Protein AF-A0A3A1XDQ1-F1 (afdb_monomer)

Solvent-accessible surface area (backbone atoms only — not comparable to full-atom values): 12421 Å² total; per-residue (Å²): 140,88,86,87,86,83,89,85,88,82,81,88,83,88,85,84,88,78,93,75,90,74,87,74,85,76,75,82,79,86,72,85,72,76,74,75,76,82,70,74,62,67,76,39,63,40,39,62,69,54,25,45,31,32,14,73,55,77,31,28,36,74,94,77,40,77,58,78,87,40,42,82,39,80,57,57,55,33,83,42,49,72,48,71,54,81,50,32,28,23,73,19,30,30,31,33,59,58,96,93,40,62,28,46,51,68,62,30,48,58,71,38,39,38,52,50,47,69,79,49,43,37,74,79,38,95,49,29,73,49,64,67,90,43,76,66,53,54,52,52,54,52,58,43,64,77,46,59,69,72,54,41,50,49,39,30,33,59,94,48,84,80,80,83,53,73,90,73,42,64,64,55,58,48,43,25,71,50,40,14,80,72,35,36,81,72,47,77,46,81,41,99,87,77,54,70,51,70,44,73,78

Mean predicted aligned error: 11.57 Å

pLDDT: mean 84.21, std 23.42, range [24.81, 98.75]

Structure (mmCIF, N/CA/C/O backbone):
data_AF-A0A3A1XDQ1-F1
#
_entry.id   AF-A0A3A1XDQ1-F1
#
loop_
_atom_site.group_PDB
_atom_site.id
_atom_site.type_symbol
_atom_site.label_atom_id
_atom_site.label_alt_id
_atom_site.label_comp_id
_atom_site.label_asym_id
_atom_site.label_entity_id
_atom_site.label_seq_id
_atom_site.pdbx_PDB_ins_code
_atom_site.Cartn_x
_atom_site.Cartn_y
_atom_site.Cartn_z
_atom_site.occupancy
_atom_site.B_iso_or_equiv
_atom_site.auth_seq_id
_atom_site.auth_comp_id
_atom_site.auth_asym_id
_atom_site.auth_atom_id
_atom_site.pdbx_PDB_model_num
ATOM 1 N N . MET A 1 1 ? -7.421 -16.437 -74.630 1.00 39.97 1 MET A N 1
ATOM 2 C CA . MET A 1 1 ? -8.164 -17.704 -74.817 1.00 39.97 1 MET A CA 1
ATOM 3 C C . MET A 1 1 ? -9.202 -17.820 -73.716 1.00 39.97 1 MET A C 1
ATOM 5 O O . MET A 1 1 ? -8.894 -17.548 -72.567 1.00 39.97 1 MET A O 1
ATOM 9 N N . ARG A 1 2 ? -10.437 -18.129 -74.107 1.00 37.16 2 ARG A N 1
ATOM 10 C CA . ARG A 1 2 ? -11.651 -18.195 -73.287 1.00 37.16 2 ARG A CA 1
ATOM 11 C C . ARG A 1 2 ? -11.979 -19.675 -73.075 1.00 37.16 2 ARG A C 1
ATOM 13 O O . ARG A 1 2 ? -11.939 -20.411 -74.057 1.00 37.16 2 ARG A O 1
ATOM 20 N N . LYS A 1 3 ? -12.389 -20.081 -71.873 1.00 32.12 3 LYS A N 1
ATOM 21 C CA . LYS A 1 3 ? -13.470 -21.064 -71.703 1.00 32.12 3 LYS A CA 1
ATOM 22 C C . LYS A 1 3 ? -14.152 -20.887 -70.344 1.00 32.12 3 LYS A C 1
ATOM 24 O O . LYS A 1 3 ? -13.506 -20.825 -69.308 1.00 32.12 3 LYS A O 1
ATOM 29 N N . VAL A 1 4 ? -15.466 -20.737 -70.456 1.00 37.19 4 VAL A N 1
ATOM 30 C CA . VAL A 1 4 ? -16.521 -20.589 -69.445 1.00 37.19 4 VAL A CA 1
ATOM 31 C C . VAL A 1 4 ? -17.025 -21.999 -69.105 1.00 37.19 4 VAL A C 1
ATOM 33 O O . VAL A 1 4 ? -16.986 -22.863 -69.980 1.00 37.19 4 VAL A O 1
ATOM 36 N N . SER A 1 5 ? -17.421 -22.298 -67.865 1.00 36.34 5 SER A N 1
ATOM 37 C CA . SER A 1 5 ? -18.819 -22.507 -67.404 1.00 36.34 5 SER A CA 1
ATOM 38 C C . SER A 1 5 ? -18.736 -23.512 -66.227 1.00 36.34 5 SER A C 1
ATOM 40 O O . SER A 1 5 ? -17.833 -24.340 -66.247 1.00 36.34 5 SER A O 1
ATOM 42 N N . THR A 1 6 ? -19.560 -23.564 -65.174 1.00 35.53 6 THR A N 1
ATOM 43 C CA . THR A 1 6 ? -20.995 -23.268 -65.046 1.00 35.53 6 THR A CA 1
ATOM 44 C C . THR A 1 6 ? -21.363 -23.147 -63.557 1.00 35.53 6 THR A C 1
ATOM 46 O O . THR A 1 6 ? -20.808 -23.858 -62.724 1.00 35.53 6 THR A O 1
ATOM 49 N N . ILE A 1 7 ? -22.333 -22.285 -63.255 1.00 42.06 7 ILE A N 1
ATOM 50 C CA . ILE A 1 7 ? -23.015 -22.108 -61.962 1.00 42.06 7 ILE A CA 1
ATOM 51 C C . ILE A 1 7 ? -24.124 -23.165 -61.820 1.00 42.06 7 ILE A C 1
ATOM 53 O O . ILE A 1 7 ? -24.751 -23.503 -62.821 1.00 42.06 7 ILE A O 1
ATOM 57 N N . HIS A 1 8 ? -24.419 -23.624 -60.598 1.00 30.50 8 HIS A N 1
ATOM 58 C CA . HIS A 1 8 ? -25.759 -24.088 -60.214 1.00 30.50 8 HIS A CA 1
ATOM 59 C C . HIS A 1 8 ? -26.202 -23.390 -58.920 1.00 30.50 8 HIS A C 1
ATOM 61 O O . HIS A 1 8 ? -25.584 -23.512 -57.867 1.00 30.50 8 HIS A O 1
ATOM 67 N N . THR A 1 9 ? -27.273 -22.621 -59.075 1.00 36.38 9 THR A N 1
ATOM 68 C CA . THR A 1 9 ? -28.115 -21.933 -58.093 1.00 36.38 9 THR A CA 1
ATOM 69 C C . THR A 1 9 ? -29.034 -22.893 -57.343 1.00 36.38 9 THR A C 1
ATOM 71 O O . THR A 1 9 ? -29.572 -23.797 -57.977 1.00 36.38 9 THR A O 1
ATOM 74 N N . ILE A 1 10 ? -29.372 -22.578 -56.086 1.00 35.28 10 ILE A N 1
ATOM 75 C CA . ILE A 1 10 ? -30.724 -22.802 -55.543 1.00 35.28 10 ILE A CA 1
ATOM 76 C C . ILE A 1 10 ? -31.167 -21.556 -54.751 1.00 35.28 10 ILE A C 1
ATOM 78 O O . ILE A 1 10 ? -30.482 -21.129 -53.827 1.00 35.28 10 ILE A O 1
ATOM 82 N N . SER A 1 11 ? -32.287 -20.994 -55.230 1.00 28.78 11 SER A N 1
ATOM 83 C CA . SER A 1 11 ? -33.383 -20.202 -54.626 1.00 28.78 11 SER A CA 1
ATOM 84 C C . SER A 1 11 ? -33.163 -19.538 -53.258 1.00 28.78 11 SER A C 1
ATOM 86 O O . SER A 1 11 ? -32.785 -20.207 -52.310 1.00 28.78 11 SER A O 1
ATOM 88 N N . GLY A 1 12 ? -33.412 -18.234 -53.059 1.00 28.45 12 GLY A N 1
ATOM 89 C CA . GLY A 1 12 ? -34.656 -17.480 -53.341 1.00 28.45 12 GLY A CA 1
ATOM 90 C C . GLY A 1 12 ? -35.509 -17.447 -52.051 1.00 28.45 12 GLY A C 1
ATOM 91 O O . GLY A 1 12 ? -35.623 -18.481 -51.415 1.00 28.45 12 GLY A O 1
ATOM 92 N N . ILE A 1 13 ? -36.118 -16.375 -51.534 1.00 31.22 13 ILE A N 1
ATOM 93 C CA . ILE A 1 13 ? -36.669 -15.122 -52.068 1.00 31.22 13 ILE A CA 1
ATOM 94 C C . ILE A 1 13 ? -36.887 -14.155 -50.873 1.00 31.22 13 ILE A C 1
ATOM 96 O O . ILE A 1 13 ? -37.153 -14.584 -49.753 1.00 31.22 13 ILE A O 1
ATOM 100 N N . VAL A 1 14 ? -36.792 -12.852 -51.148 1.00 39.16 14 VAL A N 1
ATOM 101 C CA . VAL A 1 14 ? -37.156 -11.693 -50.308 1.00 39.16 14 VAL A CA 1
ATOM 102 C C . VAL A 1 14 ? -38.674 -11.592 -50.125 1.00 39.16 14 VAL A C 1
ATOM 104 O O . VAL A 1 14 ? -39.386 -11.787 -51.103 1.00 39.16 14 VAL A O 1
ATOM 107 N N . LEU A 1 15 ? -39.175 -11.143 -48.965 1.00 24.81 15 LEU A N 1
ATOM 108 C CA . LEU A 1 15 ? -40.438 -10.387 -48.916 1.00 24.81 15 LEU A CA 1
ATOM 109 C C . LEU A 1 15 ? -40.514 -9.457 -47.697 1.00 24.81 15 LEU A C 1
ATOM 111 O O . LEU A 1 15 ? -40.244 -9.834 -46.561 1.00 24.81 15 LEU A O 1
ATOM 115 N N . THR A 1 16 ? -40.843 -8.209 -48.001 1.00 35.53 16 THR A N 1
ATOM 116 C CA . THR A 1 16 ? -41.026 -7.054 -47.126 1.00 35.53 16 THR A CA 1
ATOM 117 C C . THR A 1 16 ? -42.454 -6.969 -46.563 1.00 35.53 16 THR A C 1
ATOM 119 O O . THR A 1 16 ? -43.361 -7.636 -47.051 1.00 35.53 16 THR A O 1
ATOM 122 N N . PHE A 1 17 ? -42.620 -6.026 -45.623 1.00 27.62 17 PHE A N 1
ATOM 123 C CA . PHE A 1 17 ? -43.848 -5.404 -45.093 1.00 27.62 17 PHE A CA 1
ATOM 124 C C . PHE A 1 17 ? -44.579 -6.066 -43.919 1.00 27.62 17 PHE A C 1
ATOM 126 O O . PHE A 1 17 ? -44.991 -7.217 -43.974 1.00 27.62 17 PHE A O 1
ATOM 133 N N . GLY A 1 18 ? -44.885 -5.230 -42.916 1.00 25.08 18 GLY A N 1
ATOM 134 C CA . GLY A 1 18 ? -46.096 -5.390 -42.110 1.00 25.08 18 GLY A CA 1
ATOM 135 C C . GLY A 1 18 ? -45.951 -5.024 -40.638 1.00 25.08 18 GLY A C 1
ATOM 136 O O . GLY A 1 18 ? -45.793 -5.899 -39.798 1.00 25.08 18 GLY A O 1
ATOM 137 N N . LEU A 1 19 ? -46.086 -3.735 -40.319 1.00 37.75 19 LEU A N 1
ATOM 138 C CA . LEU A 1 19 ? -46.510 -3.269 -38.996 1.00 37.75 19 LEU A CA 1
ATOM 139 C C . LEU A 1 19 ? -47.865 -3.920 -38.666 1.00 37.75 19 LEU A C 1
ATOM 141 O O . LEU A 1 19 ? -48.862 -3.604 -39.312 1.00 37.75 19 LEU A O 1
ATOM 145 N N . ILE A 1 20 ? -47.913 -4.803 -37.666 1.00 31.06 20 ILE A N 1
ATOM 146 C CA . ILE A 1 20 ? -49.169 -5.218 -37.032 1.00 31.06 20 ILE A CA 1
ATOM 147 C C . ILE A 1 20 ? -49.114 -4.789 -35.571 1.00 31.06 20 ILE A C 1
ATOM 149 O O . ILE A 1 20 ? -48.452 -5.395 -34.732 1.00 31.06 20 ILE A O 1
ATOM 153 N N . ILE A 1 21 ? -49.837 -3.707 -35.295 1.00 38.28 21 ILE A N 1
ATOM 154 C CA . ILE A 1 21 ? -50.243 -3.304 -33.956 1.00 38.28 21 ILE A CA 1
ATOM 155 C C . ILE A 1 21 ? -51.260 -4.352 -33.499 1.00 38.28 21 ILE A C 1
ATOM 157 O O . ILE A 1 21 ? -52.376 -4.396 -34.011 1.00 38.28 21 ILE A O 1
ATOM 161 N N . SER A 1 22 ? -50.878 -5.205 -32.553 1.00 34.97 22 SER A N 1
ATOM 162 C CA . SER A 1 22 ? -51.848 -5.951 -31.754 1.00 34.97 22 SER A CA 1
ATOM 163 C C . SER A 1 22 ? -51.823 -5.371 -30.347 1.00 34.97 22 SER A C 1
ATOM 165 O O . SER A 1 22 ? -50.855 -5.488 -29.599 1.00 34.97 22 SER A O 1
ATOM 167 N N . SER A 1 23 ? -52.885 -4.643 -30.026 1.00 36.66 23 SER A N 1
ATOM 168 C CA . SER A 1 23 ? -53.178 -4.140 -28.694 1.00 36.66 23 SER A CA 1
ATOM 169 C C . SER A 1 23 ? -53.463 -5.323 -27.769 1.00 36.66 23 SER A C 1
ATOM 171 O O . SER A 1 23 ? -54.589 -5.819 -27.709 1.00 36.66 23 SER A O 1
ATOM 173 N N . LEU A 1 24 ? -52.441 -5.787 -27.057 1.00 36.44 24 LEU A N 1
ATOM 174 C CA . LEU A 1 24 ? -52.615 -6.633 -25.884 1.00 36.44 24 LEU A CA 1
ATOM 175 C C . LEU A 1 24 ? -53.026 -5.741 -24.713 1.00 36.44 24 LEU A C 1
ATOM 177 O O . LEU A 1 24 ? -52.245 -4.944 -24.198 1.00 36.44 24 LEU A O 1
ATOM 181 N N . VAL A 1 25 ? -54.292 -5.874 -24.327 1.00 40.25 25 VAL A N 1
ATOM 182 C CA . VAL A 1 25 ? -54.841 -5.351 -23.078 1.00 40.25 25 VAL A CA 1
ATOM 183 C C . VAL A 1 25 ? -54.096 -6.036 -21.934 1.00 40.25 25 VAL A C 1
ATOM 185 O O . VAL A 1 25 ? -54.360 -7.193 -21.612 1.00 40.25 25 VAL A O 1
ATOM 188 N N . TYR A 1 26 ? -53.128 -5.335 -21.351 1.00 33.78 26 TYR A N 1
ATOM 189 C CA . TYR A 1 26 ? -52.456 -5.775 -20.137 1.00 33.78 26 TYR A CA 1
ATOM 190 C C . TYR A 1 26 ? -53.361 -5.434 -18.952 1.00 33.78 26 TYR A C 1
ATOM 192 O O . TYR A 1 26 ? -53.525 -4.269 -18.593 1.00 33.78 26 TYR A O 1
ATOM 200 N N . ILE A 1 27 ? -53.994 -6.450 -18.371 1.00 46.59 27 ILE A N 1
ATOM 201 C CA . ILE A 1 27 ? -54.630 -6.331 -17.059 1.00 46.59 27 ILE A CA 1
ATOM 202 C C . ILE A 1 27 ? -53.483 -6.302 -16.040 1.00 46.59 27 ILE A C 1
ATOM 204 O O . ILE A 1 27 ? -52.725 -7.272 -15.986 1.00 46.59 27 ILE A O 1
ATOM 208 N N . PRO A 1 28 ? -53.308 -5.240 -15.235 1.00 38.22 28 PRO A N 1
ATOM 209 C CA . PRO A 1 28 ? -52.279 -5.245 -14.213 1.00 38.22 28 PRO A CA 1
ATOM 210 C C . PRO A 1 28 ? -52.723 -6.177 -13.083 1.00 38.22 28 PRO A C 1
ATOM 212 O O . PRO A 1 28 ? -53.553 -5.825 -12.247 1.00 38.22 28 PRO A O 1
ATOM 215 N N . SER A 1 29 ? -52.160 -7.381 -13.039 1.00 40.56 29 SER A N 1
ATOM 216 C CA . SER A 1 29 ? -52.070 -8.130 -11.792 1.00 40.56 29 SER A CA 1
ATOM 217 C C . SER A 1 29 ? -51.077 -7.395 -10.892 1.00 40.56 29 SER A C 1
ATOM 219 O O . SER A 1 29 ? -49.870 -7.427 -11.134 1.00 40.56 29 SER A O 1
ATOM 221 N N . LEU A 1 30 ? -51.605 -6.701 -9.882 1.00 43.88 30 LEU A N 1
ATOM 222 C CA . LEU A 1 30 ? -50.853 -6.163 -8.751 1.00 43.88 30 LEU A CA 1
ATOM 223 C C . LEU A 1 30 ? -50.189 -7.325 -8.005 1.00 43.88 30 LEU A C 1
ATOM 225 O O . LEU A 1 30 ? -50.755 -7.897 -7.078 1.00 43.88 30 LEU A O 1
ATOM 229 N N . VAL A 1 31 ? -48.984 -7.683 -8.430 1.00 41.47 31 VAL A N 1
ATOM 230 C CA . VAL A 1 31 ? -48.032 -8.385 -7.580 1.00 41.47 31 VAL A CA 1
ATOM 231 C C . VAL A 1 31 ? -47.106 -7.305 -7.049 1.00 41.47 31 VAL A C 1
ATOM 233 O O . VAL A 1 31 ? -46.217 -6.827 -7.750 1.00 41.47 31 VAL A O 1
ATOM 236 N N . THR A 1 32 ? -47.359 -6.871 -5.816 1.00 40.06 32 THR A N 1
ATOM 237 C CA . THR A 1 32 ? -46.373 -6.137 -5.023 1.00 40.06 32 THR A CA 1
ATOM 238 C C . THR A 1 32 ? -45.233 -7.103 -4.733 1.00 40.06 32 THR A C 1
ATOM 240 O O . THR A 1 32 ? -45.208 -7.774 -3.705 1.00 40.06 32 THR A O 1
ATOM 243 N N . THR A 1 33 ? -44.287 -7.208 -5.659 1.00 42.91 33 THR A N 1
ATOM 244 C CA . THR A 1 33 ? -42.947 -7.659 -5.310 1.00 42.91 33 THR A CA 1
ATOM 245 C C . THR A 1 33 ? -42.309 -6.469 -4.617 1.00 42.91 33 THR A C 1
ATOM 247 O O . THR A 1 33 ? -41.906 -5.508 -5.270 1.00 42.91 33 THR A O 1
ATOM 250 N N . ALA A 1 34 ? -42.298 -6.484 -3.285 1.00 40.72 34 ALA A N 1
ATOM 251 C CA . ALA A 1 34 ? -41.391 -5.633 -2.540 1.00 40.72 34 ALA A CA 1
ATOM 252 C C . ALA A 1 34 ? -39.981 -6.003 -3.013 1.00 40.72 34 ALA A C 1
ATOM 254 O O . ALA A 1 34 ? -39.473 -7.075 -2.686 1.00 40.72 34 ALA A O 1
ATOM 255 N N . ALA A 1 35 ? -39.387 -5.159 -3.857 1.00 38.81 35 ALA A N 1
ATOM 256 C CA . ALA A 1 35 ? -37.949 -5.150 -4.009 1.00 38.81 35 ALA A CA 1
ATOM 257 C C . ALA A 1 35 ? -37.418 -4.844 -2.609 1.00 38.81 35 ALA A C 1
ATOM 259 O O . ALA A 1 35 ? -37.648 -3.753 -2.090 1.00 38.81 35 ALA A O 1
ATOM 260 N N . ALA A 1 36 ? -36.830 -5.842 -1.953 1.00 42.47 36 ALA A N 1
ATOM 261 C CA . ALA A 1 36 ? -36.029 -5.581 -0.776 1.00 42.47 36 ALA A CA 1
ATOM 262 C C . ALA A 1 36 ? -34.934 -4.620 -1.241 1.00 42.47 36 ALA A C 1
ATOM 264 O O . ALA A 1 36 ? -34.093 -4.994 -2.057 1.00 42.47 36 ALA A O 1
ATOM 265 N N . GLU A 1 37 ? -35.011 -3.363 -0.807 1.00 45.66 37 GLU A N 1
ATOM 266 C CA . GLU A 1 37 ? -33.865 -2.471 -0.859 1.00 45.66 37 GLU A CA 1
ATOM 267 C C . GLU A 1 37 ? -32.738 -3.214 -0.144 1.00 45.66 37 GLU A C 1
ATOM 269 O O . GLU A 1 37 ? -32.839 -3.494 1.053 1.00 45.66 37 GLU A O 1
ATOM 274 N N . GLU A 1 38 ? -31.694 -3.610 -0.873 1.00 45.47 38 GLU A N 1
ATOM 275 C CA . GLU A 1 38 ? -30.447 -3.991 -0.226 1.00 45.47 38 GLU A CA 1
ATOM 276 C C . GLU A 1 38 ? -29.918 -2.726 0.445 1.00 45.47 38 GLU A C 1
ATOM 278 O O . GLU A 1 38 ? -29.252 -1.893 -0.165 1.00 45.47 38 GLU A O 1
ATOM 283 N N . THR A 1 39 ? -30.298 -2.526 1.705 1.00 55.41 39 THR A N 1
ATOM 284 C CA . THR A 1 39 ? -29.729 -1.476 2.533 1.00 55.41 39 THR A CA 1
ATOM 285 C C . THR A 1 39 ? -28.254 -1.809 2.692 1.00 55.41 39 THR A C 1
ATOM 287 O O . THR A 1 39 ? -27.926 -2.810 3.339 1.00 55.41 39 THR A O 1
ATOM 290 N N . SER A 1 40 ? -27.372 -1.004 2.092 1.00 67.00 40 SER A N 1
ATOM 291 C CA . SER A 1 40 ? -25.933 -1.106 2.331 1.00 67.00 40 SER A CA 1
ATOM 292 C C . SER A 1 40 ? -25.689 -1.194 3.838 1.00 67.00 40 SER A C 1
ATOM 294 O O . SER A 1 40 ? -26.292 -0.421 4.596 1.00 67.00 40 SER A O 1
ATOM 296 N N . PRO A 1 41 ? -24.871 -2.153 4.299 1.00 76.94 41 PRO A N 1
ATOM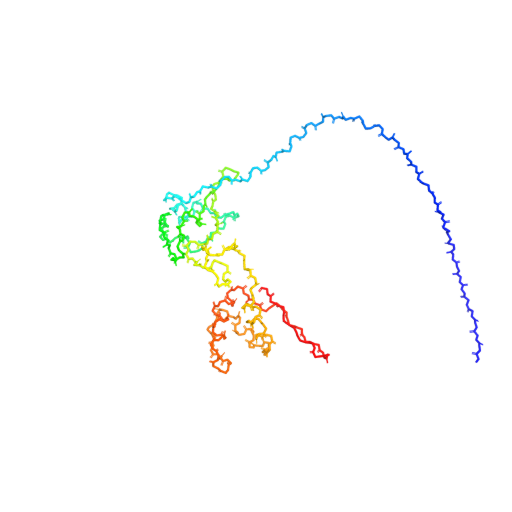 297 C CA . PRO A 1 41 ? -24.693 -2.373 5.721 1.00 76.94 41 PRO A CA 1
ATOM 298 C C . PRO A 1 41 ? -24.168 -1.091 6.368 1.00 76.94 41 PRO A C 1
ATOM 300 O O . PRO A 1 41 ? -23.263 -0.442 5.851 1.00 76.94 41 PRO A O 1
ATOM 303 N N . THR A 1 42 ? -24.760 -0.694 7.492 1.00 89.12 42 THR A N 1
ATOM 304 C CA . THR A 1 42 ? -24.332 0.510 8.207 1.00 89.12 42 THR A CA 1
ATOM 305 C C . THR A 1 42 ? -22.905 0.328 8.714 1.00 89.12 42 THR A C 1
ATOM 307 O O . THR A 1 42 ? -22.626 -0.590 9.489 1.00 89.12 42 THR A O 1
ATOM 310 N N . HIS A 1 43 ? -22.004 1.209 8.281 1.00 95.31 43 HIS A N 1
ATOM 311 C CA . HIS A 1 43 ? -20.625 1.228 8.751 1.00 95.31 43 HIS A CA 1
ATOM 312 C C . HIS A 1 43 ? -20.553 1.869 10.139 1.00 95.31 43 HIS A C 1
ATOM 314 O O . HIS A 1 43 ? -21.149 2.914 10.396 1.00 95.31 43 HIS A O 1
ATOM 320 N N . THR A 1 44 ? -19.817 1.226 11.038 1.00 96.94 44 THR A N 1
ATOM 321 C CA . THR A 1 44 ? -19.520 1.702 12.389 1.00 96.94 44 THR A CA 1
ATOM 322 C C . THR A 1 44 ? -18.021 1.981 12.479 1.00 96.94 44 THR A C 1
ATOM 324 O O . THR A 1 44 ? -17.246 1.056 12.226 1.00 96.94 44 THR A O 1
ATOM 327 N N . PRO A 1 45 ? -17.597 3.205 12.840 1.00 97.56 45 PRO A N 1
ATOM 328 C CA . PRO A 1 45 ? -16.183 3.531 13.025 1.00 97.56 45 PRO A CA 1
ATOM 329 C C . PRO A 1 45 ? -15.463 2.565 13.973 1.00 97.56 45 PRO A C 1
ATOM 331 O O . PRO A 1 45 ? -16.094 1.962 14.851 1.00 97.56 45 PRO A O 1
ATOM 334 N N . LEU A 1 46 ? -14.142 2.436 13.820 1.00 98.25 46 LEU A N 1
ATOM 335 C CA . LEU A 1 46 ? -13.322 1.627 14.722 1.00 98.25 46 LEU A CA 1
ATOM 336 C C . LEU A 1 46 ? -13.514 2.057 16.185 1.00 98.25 46 LEU A C 1
ATOM 338 O O . LEU A 1 46 ? -13.547 3.236 16.528 1.00 98.25 46 LEU A O 1
ATOM 342 N N . THR A 1 47 ? -13.592 1.073 17.070 1.00 98.25 47 THR A N 1
ATOM 343 C CA . THR A 1 47 ? -13.623 1.241 18.529 1.00 98.25 47 THR A CA 1
ATOM 344 C C . THR A 1 47 ? -12.520 0.402 19.160 1.00 98.25 47 THR A C 1
ATOM 346 O O . THR A 1 47 ? -12.076 -0.565 18.550 1.00 98.25 47 THR A O 1
ATOM 349 N N . ALA A 1 48 ? -12.117 0.692 20.401 1.00 98.38 48 ALA A N 1
ATOM 350 C CA . ALA A 1 48 ? -11.057 -0.072 21.070 1.00 98.38 48 ALA A CA 1
ATOM 351 C C . ALA A 1 48 ? -11.376 -1.580 21.142 1.00 98.38 48 ALA A C 1
ATOM 353 O O . ALA A 1 48 ? -10.527 -2.418 20.855 1.00 98.38 48 ALA A O 1
ATOM 354 N N . GLN A 1 49 ? -12.637 -1.934 21.425 1.00 98.31 49 GLN A N 1
ATOM 355 C CA . GLN A 1 49 ? -13.072 -3.333 21.448 1.00 98.31 49 GLN A CA 1
ATOM 356 C C . GLN A 1 49 ? -12.970 -3.991 20.066 1.00 98.31 49 GLN A C 1
ATOM 358 O O . GLN A 1 49 ? -12.498 -5.119 19.949 1.00 98.31 49 GLN A O 1
ATOM 363 N N . THR A 1 50 ? -13.405 -3.294 19.013 1.00 98.19 50 THR A N 1
ATOM 364 C CA . THR A 1 50 ? -13.313 -3.843 17.651 1.00 98.19 50 THR A CA 1
ATOM 365 C C . THR A 1 50 ? -11.869 -3.908 17.160 1.00 98.19 50 THR A C 1
ATOM 367 O O . THR A 1 50 ? -11.518 -4.890 16.521 1.00 98.19 50 THR A O 1
ATOM 370 N N . ALA A 1 51 ? -11.002 -2.962 17.532 1.00 98.50 51 ALA A N 1
ATOM 371 C CA . ALA A 1 51 ? -9.568 -3.019 17.253 1.00 98.50 51 ALA A CA 1
ATOM 372 C C . ALA A 1 51 ? -8.903 -4.249 17.899 1.00 98.50 51 ALA A C 1
ATOM 374 O O . ALA A 1 51 ? -8.185 -4.985 17.220 1.00 98.50 51 ALA A O 1
ATOM 375 N N . HIS A 1 52 ? -9.215 -4.536 19.167 1.00 98.44 52 HIS A N 1
ATOM 376 C CA . HIS A 1 52 ? -8.789 -5.766 19.844 1.00 98.44 52 HIS A CA 1
ATOM 377 C C . HIS A 1 52 ? -9.321 -7.031 19.140 1.00 98.44 52 HIS A C 1
ATOM 379 O O . HIS A 1 52 ? -8.617 -8.025 18.935 1.00 98.44 52 HIS A O 1
ATOM 385 N N . ASP A 1 53 ? -10.595 -7.031 18.748 1.00 98.25 53 ASP A N 1
ATOM 386 C CA . ASP A 1 53 ? -11.198 -8.182 18.074 1.00 98.25 53 ASP A CA 1
ATOM 387 C C . ASP A 1 53 ? -10.625 -8.404 16.660 1.00 98.25 53 ASP A C 1
ATOM 389 O O . ASP A 1 53 ? -10.561 -9.546 16.200 1.00 98.25 53 ASP A O 1
ATOM 393 N N . ILE A 1 54 ? -10.164 -7.352 15.982 1.00 98.06 54 ILE A N 1
ATOM 394 C CA . ILE A 1 54 ? -9.441 -7.439 14.706 1.00 98.06 54 ILE A CA 1
ATOM 395 C C . ILE A 1 54 ? -8.031 -7.997 14.924 1.00 98.06 54 ILE A C 1
ATOM 397 O O . ILE A 1 54 ? -7.651 -8.957 14.249 1.00 98.06 54 ILE A O 1
ATOM 401 N N . SER A 1 55 ? -7.280 -7.474 15.900 1.00 97.94 55 SER A N 1
ATOM 402 C CA . SER A 1 55 ? -5.902 -7.916 16.168 1.00 97.94 55 SER A CA 1
ATOM 403 C C . SER A 1 55 ? -5.827 -9.391 16.582 1.00 97.94 55 SER A C 1
ATOM 405 O O . SER A 1 55 ? -4.918 -10.122 16.181 1.00 97.94 55 SER A O 1
ATOM 407 N N . THR A 1 56 ? -6.843 -9.875 17.301 1.00 97.81 56 THR A N 1
ATOM 408 C CA . THR A 1 56 ? -7.003 -11.291 17.678 1.00 97.81 56 THR A CA 1
ATOM 409 C C . THR A 1 56 ? -7.633 -12.159 16.579 1.00 97.81 56 THR A C 1
ATOM 411 O O . THR A 1 56 ? -7.678 -13.387 16.698 1.00 97.81 56 THR A O 1
ATOM 414 N N . GLY A 1 57 ? -8.119 -11.556 15.489 1.00 96.69 57 GLY A N 1
ATOM 415 C CA . GLY A 1 57 ? -8.761 -12.241 14.365 1.00 96.69 57 GLY A CA 1
ATOM 416 C C . GLY A 1 57 ? -10.154 -12.803 14.669 1.00 96.69 57 GLY A C 1
ATOM 417 O O . GLY A 1 57 ? -10.586 -13.752 14.002 1.00 96.69 57 GLY A O 1
ATOM 418 N N . ARG A 1 58 ? -10.848 -12.259 15.678 1.00 97.25 58 ARG A N 1
ATOM 419 C CA . ARG A 1 58 ? -12.269 -12.524 15.972 1.00 97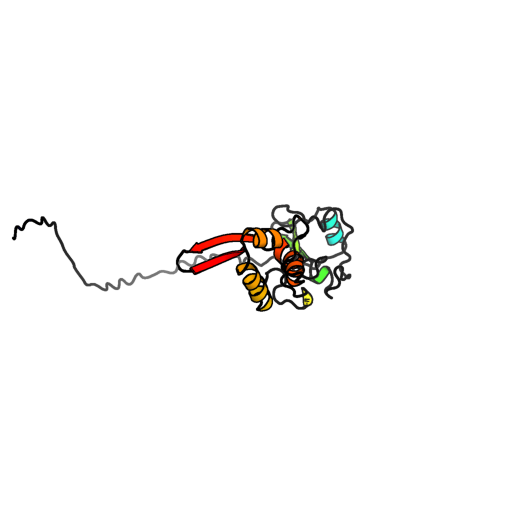.25 58 ARG A CA 1
ATOM 420 C C . ARG A 1 58 ? -13.168 -11.847 14.936 1.00 97.25 58 ARG A C 1
ATOM 422 O O . ARG A 1 58 ? -14.103 -12.479 14.443 1.00 97.25 58 ARG A O 1
ATOM 429 N N . ILE A 1 59 ? -12.840 -10.611 14.558 1.00 97.69 59 ILE A N 1
ATOM 430 C CA . ILE A 1 59 ? -13.394 -9.925 13.384 1.00 97.69 59 ILE A CA 1
ATOM 431 C C . ILE A 1 59 ? -12.392 -10.087 12.237 1.00 97.69 59 ILE A C 1
ATOM 433 O O . ILE A 1 59 ? -11.179 -10.034 12.431 1.00 97.69 59 ILE A O 1
ATOM 437 N N . ARG A 1 60 ? -12.907 -10.364 11.041 1.00 97.69 60 ARG A N 1
ATOM 438 C CA . ARG A 1 60 ? -12.127 -10.647 9.830 1.00 97.69 60 ARG A CA 1
ATOM 439 C C . ARG A 1 60 ? -12.688 -9.847 8.665 1.00 97.69 60 ARG A C 1
ATOM 441 O O . ARG A 1 60 ? -13.800 -9.328 8.762 1.00 97.69 60 ARG A O 1
ATOM 448 N N . LEU A 1 61 ? -11.950 -9.810 7.564 1.00 97.00 61 LEU A N 1
ATOM 449 C CA . LEU A 1 61 ? -12.517 -9.417 6.279 1.00 97.00 61 LEU A CA 1
ATOM 450 C C . LEU A 1 61 ? -13.582 -10.431 5.848 1.00 97.00 61 LEU A C 1
ATOM 452 O O . LEU A 1 61 ? -13.675 -11.551 6.383 1.00 97.00 61 LEU A O 1
ATOM 456 N N . GLU A 1 62 ? -14.381 -10.058 4.848 1.00 94.75 62 GLU A N 1
ATOM 457 C CA . GLU A 1 62 ? -15.217 -11.037 4.155 1.00 94.75 62 GLU A CA 1
ATOM 458 C C . GLU A 1 62 ? -14.358 -12.204 3.633 1.00 94.75 62 GLU A C 1
ATOM 460 O O . GLU A 1 62 ? -13.131 -12.135 3.547 1.00 94.75 62 GLU A O 1
ATOM 465 N N . ASN A 1 63 ? -14.996 -13.342 3.354 1.00 93.88 63 ASN A N 1
ATOM 466 C CA . ASN A 1 63 ? -14.309 -14.573 2.937 1.00 93.88 63 ASN A CA 1
ATOM 467 C C . ASN A 1 63 ? -13.287 -15.115 3.955 1.00 93.88 63 ASN A C 1
ATOM 469 O O . ASN A 1 63 ? -12.459 -15.959 3.619 1.00 93.88 63 ASN A O 1
ATOM 473 N N . ASN A 1 64 ? -13.377 -14.680 5.218 1.00 92.94 64 ASN A N 1
ATOM 474 C CA . ASN A 1 64 ? -12.524 -15.132 6.319 1.00 92.94 64 ASN A CA 1
ATOM 475 C C . ASN A 1 64 ? -11.037 -14.754 6.157 1.00 92.94 64 ASN A C 1
ATOM 477 O O . ASN A 1 64 ? -10.179 -15.344 6.824 1.00 92.94 64 ASN A O 1
ATOM 481 N N . GLN A 1 65 ? -10.746 -13.773 5.297 1.00 96.06 65 GLN A N 1
ATOM 482 C CA . GLN A 1 65 ? -9.404 -13.238 5.091 1.00 96.06 65 GLN A CA 1
ATOM 483 C C . GLN A 1 65 ? -8.941 -12.424 6.306 1.00 96.06 65 GLN A C 1
ATOM 485 O O . GLN A 1 65 ? -9.746 -11.913 7.091 1.00 96.06 65 GLN A O 1
ATOM 490 N N . ILE A 1 66 ? -7.624 -12.337 6.472 1.00 95.31 66 ILE A N 1
ATOM 491 C CA . ILE A 1 66 ? -6.978 -11.535 7.508 1.00 95.31 66 ILE A CA 1
ATOM 492 C C . ILE A 1 66 ? -5.913 -10.661 6.877 1.00 95.31 66 ILE A C 1
ATOM 494 O O . ILE A 1 66 ? -5.171 -11.108 6.006 1.00 95.31 66 ILE A O 1
ATOM 498 N N . ASP A 1 67 ? -5.826 -9.442 7.374 1.00 96.44 67 ASP A N 1
ATOM 499 C CA . ASP A 1 67 ? -4.711 -8.558 7.125 1.00 96.44 67 ASP A CA 1
ATOM 500 C C . ASP A 1 67 ? -3.536 -8.907 8.052 1.00 96.44 67 ASP A C 1
ATOM 502 O O . ASP A 1 67 ? -3.657 -8.905 9.282 1.00 96.44 67 ASP A O 1
ATOM 506 N N . SER A 1 68 ? -2.385 -9.225 7.459 1.00 96.25 68 SER A N 1
ATOM 507 C CA . SER A 1 68 ? -1.156 -9.549 8.187 1.00 96.25 68 SER A CA 1
ATOM 508 C C . SER A 1 68 ? -0.549 -8.369 8.953 1.00 96.25 68 SER A C 1
ATOM 510 O O . SER A 1 68 ? 0.245 -8.595 9.872 1.00 96.25 68 SER A O 1
ATOM 512 N N . LEU A 1 69 ? -0.896 -7.132 8.584 1.00 97.00 69 LEU A N 1
ATOM 513 C CA . LEU A 1 69 ? -0.461 -5.915 9.270 1.00 97.00 69 LEU A CA 1
ATOM 514 C C . LEU A 1 69 ? -1.288 -5.621 10.524 1.00 97.00 69 LEU A C 1
ATOM 516 O O . LEU A 1 69 ? -0.834 -4.861 11.371 1.00 97.00 69 LEU A O 1
ATOM 520 N N . LEU A 1 70 ? -2.446 -6.265 10.691 1.00 97.50 70 LEU A N 1
ATOM 521 C CA . LEU A 1 70 ? -3.303 -6.104 11.871 1.00 97.50 70 LEU A CA 1
ATOM 522 C C . LEU A 1 70 ? -3.323 -7.360 12.751 1.00 97.50 70 LEU A C 1
ATOM 524 O O . LEU A 1 70 ? -3.368 -7.283 13.979 1.00 97.50 70 LEU A O 1
ATOM 528 N N . TYR A 1 71 ? -3.262 -8.545 12.144 1.00 97.31 71 TYR A N 1
ATOM 529 C CA . TYR A 1 71 ? -3.368 -9.812 12.862 1.00 97.31 71 TYR A CA 1
ATOM 530 C C . TYR A 1 71 ? -2.126 -10.113 13.711 1.00 97.31 71 TYR A C 1
ATOM 532 O O . TYR A 1 71 ? -0.999 -10.125 13.215 1.00 97.31 71 TYR A O 1
ATOM 540 N N . HIS A 1 72 ? -2.338 -10.423 14.996 1.00 96.38 72 HIS A N 1
ATOM 541 C CA . HIS A 1 72 ? -1.275 -10.633 15.993 1.00 96.38 72 HIS A CA 1
ATOM 542 C C . HIS A 1 72 ? -0.321 -9.436 16.138 1.00 96.38 72 HIS A C 1
ATOM 544 O O . HIS A 1 72 ? 0.837 -9.593 16.538 1.00 96.38 72 HIS A O 1
ATOM 550 N N . LYS A 1 73 ? -0.800 -8.234 15.812 1.00 97.25 73 LYS A N 1
ATOM 551 C CA . LYS A 1 73 ? -0.107 -6.969 16.055 1.00 97.25 73 LYS A CA 1
ATOM 552 C C . LYS A 1 73 ? -0.730 -6.249 17.254 1.00 97.25 73 LYS A C 1
ATOM 554 O O . LYS A 1 73 ? -1.795 -6.667 17.718 1.00 97.25 73 LYS A O 1
ATOM 559 N N . PRO A 1 74 ? -0.069 -5.214 17.802 1.00 97.12 74 PRO A N 1
ATOM 560 C CA . PRO A 1 74 ? -0.709 -4.323 18.762 1.00 97.12 74 PRO A CA 1
ATOM 561 C C . PRO A 1 74 ? -2.044 -3.812 18.215 1.00 97.12 74 PRO A C 1
ATOM 563 O O . PRO A 1 74 ? -2.160 -3.528 17.024 1.00 97.12 74 PRO A O 1
ATOM 566 N N . GLU A 1 75 ? -3.055 -3.735 19.076 1.00 97.19 75 GLU A N 1
ATOM 567 C CA . GLU A 1 75 ? -4.342 -3.160 18.695 1.00 97.19 75 GLU A CA 1
ATOM 568 C C . GLU A 1 75 ? -4.191 -1.679 18.337 1.00 97.19 75 GLU A C 1
ATOM 570 O O . GLU A 1 75 ? -3.418 -0.949 18.960 1.00 97.19 75 GLU A O 1
ATOM 575 N N . LEU A 1 76 ? -4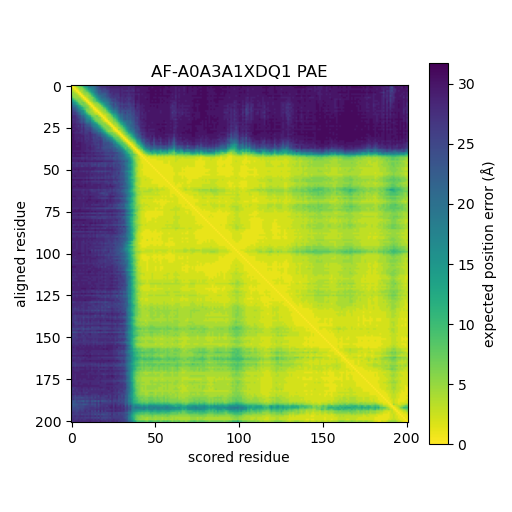.929 -1.249 17.316 1.00 97.88 76 LEU A N 1
ATOM 576 C CA . LEU A 1 76 ? -4.965 0.146 16.898 1.00 97.88 76 LEU A CA 1
ATOM 577 C C . LEU A 1 76 ? -5.723 0.986 17.933 1.00 97.88 76 LEU A C 1
ATOM 579 O O . LEU A 1 76 ? -6.832 0.625 18.332 1.00 97.88 76 LEU A O 1
ATOM 583 N N . ASP A 1 77 ? -5.168 2.135 18.320 1.00 98.50 77 ASP A N 1
ATOM 584 C CA . ASP A 1 77 ? -5.925 3.158 19.047 1.00 98.50 77 ASP A CA 1
ATOM 585 C C . ASP A 1 77 ? -6.846 3.883 18.052 1.00 98.50 77 ASP A C 1
ATOM 587 O O . ASP A 1 77 ? -6.339 4.535 17.141 1.00 98.50 77 ASP A O 1
ATOM 591 N N . PRO A 1 78 ? -8.182 3.830 18.197 1.00 98.50 78 PRO A N 1
ATOM 592 C CA . PRO A 1 78 ? -9.100 4.473 17.256 1.00 98.50 78 PRO A CA 1
ATOM 593 C C . PRO A 1 78 ? -8.894 5.983 17.069 1.00 98.50 78 PRO A C 1
ATOM 595 O O . PRO A 1 78 ? -9.344 6.531 16.063 1.00 98.50 78 PRO A O 1
ATOM 598 N N . ASN A 1 79 ? -8.277 6.668 18.037 1.00 98.50 79 ASN A N 1
ATOM 599 C CA . ASN A 1 79 ? -8.044 8.113 17.987 1.00 98.50 79 ASN A CA 1
ATOM 600 C C . ASN A 1 79 ? -6.632 8.499 17.537 1.00 98.50 79 ASN A C 1
ATOM 602 O O . ASN A 1 79 ? -6.374 9.695 17.386 1.00 98.50 79 ASN A O 1
ATOM 606 N N . ALA A 1 80 ? -5.737 7.524 17.377 1.00 98.56 80 ALA A N 1
ATOM 607 C CA . ALA A 1 80 ? -4.400 7.757 16.860 1.00 98.56 80 ALA A CA 1
ATOM 608 C C . ALA A 1 80 ? -4.412 7.821 15.330 1.00 98.56 80 ALA A C 1
ATOM 610 O O . ALA A 1 80 ? -5.273 7.227 14.685 1.00 98.56 80 ALA A O 1
ATOM 611 N N . ASP A 1 81 ? -3.430 8.537 14.803 1.00 98.50 81 ASP A N 1
ATOM 612 C CA . ASP A 1 81 ? -3.023 8.578 13.401 1.00 98.50 81 ASP A CA 1
ATOM 613 C C . ASP A 1 81 ? -1.718 7.774 13.330 1.00 98.50 81 ASP A C 1
ATOM 615 O O . ASP A 1 81 ? -0.708 8.185 13.919 1.00 98.50 81 ASP A O 1
ATOM 619 N N . SER A 1 82 ? -1.780 6.553 12.794 1.00 98.31 82 SER A N 1
ATOM 620 C CA . SER A 1 82 ? -0.699 5.573 12.988 1.00 98.31 82 SER A CA 1
ATOM 621 C C . SER A 1 82 ? 0.327 5.560 11.860 1.00 98.31 82 SER A C 1
ATOM 623 O O . SER A 1 82 ? 1.454 5.113 12.089 1.00 98.31 82 SER A O 1
ATOM 625 N N . ASP A 1 83 ? -0.018 6.066 10.680 1.00 97.88 83 ASP A N 1
ATOM 626 C CA . ASP A 1 83 ? 0.889 6.255 9.544 1.00 97.88 83 ASP A CA 1
ATOM 627 C C . ASP A 1 83 ? 1.259 7.724 9.288 1.00 97.88 83 ASP A C 1
ATOM 629 O O . ASP A 1 83 ? 2.214 7.993 8.551 1.00 97.88 83 ASP A O 1
ATOM 633 N N . GLY A 1 84 ? 0.620 8.667 9.982 1.00 98.19 84 GLY A N 1
ATOM 634 C CA . GLY A 1 84 ? 0.977 10.080 9.972 1.00 98.19 84 GLY A CA 1
ATOM 635 C C . GLY A 1 84 ? 0.455 10.828 8.749 1.00 98.19 84 GLY A C 1
ATOM 636 O O . GLY A 1 84 ? 1.075 11.821 8.345 1.00 98.19 84 GLY A O 1
ATOM 637 N N . ASP A 1 85 ? -0.626 10.352 8.133 1.00 97.62 85 ASP A N 1
ATOM 638 C CA . ASP A 1 85 ? -1.282 10.985 6.986 1.00 97.62 85 ASP A CA 1
ATOM 639 C C . ASP A 1 85 ? -2.282 12.092 7.417 1.00 97.62 85 ASP A C 1
ATOM 641 O O . ASP A 1 85 ? -2.679 12.966 6.636 1.00 97.62 85 ASP A O 1
ATOM 645 N N . GLY A 1 86 ? -2.616 12.138 8.711 1.00 97.88 86 GLY A N 1
ATOM 646 C CA . GLY A 1 86 ? -3.533 13.095 9.310 1.00 97.88 86 GLY A CA 1
ATOM 647 C C . GLY A 1 86 ? -4.990 12.633 9.394 1.00 97.88 86 GLY A C 1
ATOM 648 O O . GLY A 1 86 ? -5.842 13.503 9.646 1.00 97.88 86 GLY A O 1
ATOM 649 N N . LEU A 1 87 ? -5.277 11.351 9.175 1.00 98.44 87 LEU A N 1
ATOM 650 C CA . LEU A 1 87 ? -6.526 10.658 9.477 1.00 98.44 87 LEU A CA 1
ATOM 651 C C . LEU A 1 87 ? -6.364 9.822 10.749 1.00 98.44 87 LEU A C 1
ATOM 653 O O . LEU A 1 87 ? -5.285 9.366 11.110 1.00 98.44 87 LEU A O 1
ATOM 657 N N . LYS A 1 88 ? -7.452 9.648 11.499 1.00 98.75 88 LYS A N 1
ATOM 658 C CA . LYS A 1 88 ? -7.451 8.704 12.618 1.00 98.75 88 LYS A CA 1
ATOM 659 C C . LYS A 1 88 ? -7.753 7.304 12.113 1.00 98.75 88 LYS A C 1
ATOM 661 O O . LYS A 1 88 ? -8.651 7.134 11.295 1.00 98.75 88 LYS A O 1
ATOM 666 N N . ASN A 1 89 ? -7.232 6.298 12.808 1.00 98.69 89 ASN A N 1
ATOM 667 C CA . ASN A 1 89 ? -7.542 4.889 12.553 1.00 98.69 89 ASN A CA 1
ATOM 668 C C . ASN A 1 89 ? -9.061 4.587 12.480 1.00 98.69 89 ASN A C 1
ATOM 670 O O . ASN A 1 89 ? -9.477 3.642 11.815 1.00 98.69 89 ASN A O 1
ATOM 674 N N . SER A 1 90 ? -9.912 5.347 13.187 1.00 98.38 90 SER A N 1
ATOM 675 C CA . SER A 1 90 ? -11.383 5.207 13.137 1.00 98.38 90 SER A CA 1
ATOM 676 C C . SER A 1 90 ? -12.073 5.846 11.931 1.00 98.38 90 SER A C 1
ATOM 678 O O . SER A 1 90 ? -13.223 5.505 11.650 1.00 98.38 90 SER A O 1
ATOM 680 N N . GLU A 1 91 ? -11.399 6.756 11.235 1.00 98.31 91 GLU A N 1
ATOM 681 C CA . GLU A 1 91 ? -11.836 7.344 9.966 1.00 98.31 91 GLU A CA 1
ATOM 682 C C . GLU A 1 91 ? -11.476 6.419 8.792 1.00 98.31 91 GLU A C 1
ATOM 684 O O . GLU A 1 91 ? -12.206 6.351 7.803 1.00 98.31 91 GLU A O 1
ATOM 689 N N . GLU A 1 92 ? -10.410 5.639 8.950 1.00 98.50 92 GLU A N 1
ATOM 690 C CA . GLU A 1 92 ? -9.847 4.771 7.918 1.00 98.50 92 GLU A CA 1
ATOM 691 C C . GLU A 1 92 ? -10.369 3.335 7.989 1.00 98.50 92 GLU A C 1
ATOM 693 O O . GLU A 1 92 ? -10.702 2.734 6.973 1.00 98.50 92 GLU A O 1
ATOM 698 N N . LEU A 1 93 ? -10.512 2.776 9.191 1.00 98.06 93 LEU A N 1
ATOM 699 C CA . LEU A 1 93 ? -10.986 1.413 9.414 1.00 98.06 93 LEU A CA 1
ATOM 700 C C . LEU A 1 93 ? -12.376 1.438 10.057 1.00 98.06 93 LEU A C 1
ATOM 702 O O . LEU A 1 93 ? -12.626 2.126 11.048 1.00 98.06 93 LEU A O 1
ATOM 706 N N . TYR A 1 94 ? -13.297 0.635 9.532 1.00 98.06 94 TYR A N 1
ATOM 707 C CA . TYR A 1 94 ? -14.645 0.498 10.081 1.00 98.06 94 TYR A CA 1
ATOM 708 C C . TYR A 1 94 ? -15.056 -0.962 10.214 1.00 98.06 94 TYR A C 1
ATOM 710 O O . TYR A 1 94 ? -14.452 -1.879 9.659 1.00 98.06 94 TYR A O 1
ATOM 718 N N . THR A 1 95 ? -16.139 -1.181 10.950 1.00 98.31 95 THR A N 1
ATOM 719 C CA . THR A 1 95 ? -16.815 -2.471 11.055 1.00 98.31 95 THR A CA 1
ATOM 720 C C . THR A 1 95 ? -18.243 -2.384 10.549 1.00 98.31 95 THR A C 1
ATOM 722 O O . THR A 1 95 ? -18.851 -1.318 10.522 1.00 98.31 95 THR A O 1
ATOM 725 N N . TYR A 1 96 ? -18.793 -3.512 10.125 1.00 97.62 96 TYR A N 1
ATOM 726 C CA . TYR A 1 96 ? -20.181 -3.612 9.693 1.00 97.62 96 TYR A CA 1
ATOM 727 C C . TYR A 1 96 ? -20.698 -5.031 9.909 1.00 97.62 96 TYR A C 1
ATOM 729 O O . TYR A 1 96 ? -19.924 -5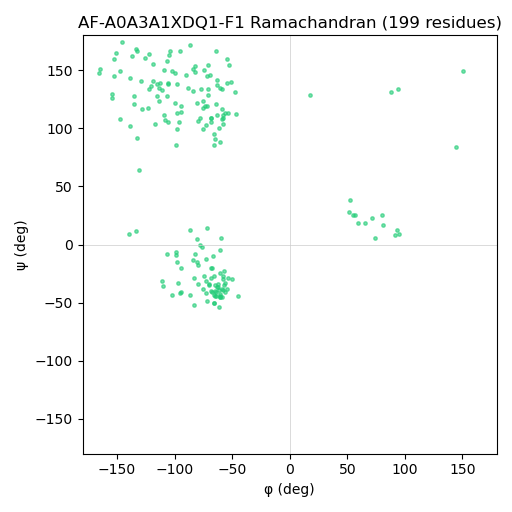.983 10.036 1.00 97.62 96 TYR A O 1
ATOM 737 N N . VAL A 1 97 ? -22.021 -5.180 9.968 1.00 96.50 97 VAL A N 1
ATOM 738 C CA . VAL A 1 97 ? -22.674 -6.477 10.161 1.00 96.50 97 VAL A CA 1
ATOM 739 C C . VAL A 1 97 ? -23.315 -6.924 8.858 1.00 96.50 97 VAL A C 1
ATOM 741 O O . VAL A 1 97 ? -24.115 -6.203 8.268 1.00 96.50 97 VAL A O 1
ATOM 744 N N . LYS A 1 98 ? -23.006 -8.149 8.437 1.00 95.38 98 LYS A N 1
ATOM 745 C CA . LYS A 1 98 ? -23.614 -8.801 7.275 1.00 95.38 98 LYS A CA 1
ATOM 746 C C . LYS A 1 98 ? -23.954 -10.237 7.643 1.00 95.38 98 LYS A C 1
ATOM 748 O O . LYS A 1 98 ? -23.113 -10.971 8.159 1.00 95.38 98 LYS A O 1
ATOM 753 N N . ASN A 1 99 ? -25.205 -10.639 7.417 1.00 93.00 99 ASN A N 1
ATOM 754 C CA . ASN A 1 99 ? -25.710 -11.976 7.762 1.00 93.00 99 ASN A CA 1
ATOM 755 C C . ASN A 1 99 ? -25.452 -12.376 9.233 1.00 93.00 99 ASN A C 1
ATOM 757 O O . ASN A 1 99 ? -25.097 -13.516 9.522 1.00 93.00 99 ASN A O 1
ATOM 761 N N . GLY A 1 100 ? -25.582 -11.424 10.164 1.00 93.56 100 GLY A N 1
ATOM 762 C CA . GLY A 1 100 ? -25.387 -11.658 11.601 1.00 93.56 100 GLY A CA 1
ATOM 763 C C . GLY A 1 100 ? -23.930 -11.820 12.054 1.00 93.56 100 GLY A C 1
ATOM 764 O O . GLY A 1 100 ? -23.695 -12.105 13.226 1.00 93.56 100 GLY A O 1
ATOM 765 N N . ARG A 1 101 ? -22.950 -11.626 11.161 1.00 95.88 101 ARG A N 1
ATOM 766 C CA . ARG A 1 101 ? -21.517 -11.616 11.486 1.00 95.88 101 ARG A CA 1
ATOM 767 C C . ARG A 1 101 ? -20.932 -10.222 11.282 1.00 95.88 101 ARG A C 1
ATOM 769 O O . ARG A 1 101 ? -21.249 -9.557 10.299 1.00 95.88 101 ARG A O 1
ATOM 776 N N . THR A 1 102 ? -20.069 -9.811 12.205 1.00 97.31 102 THR A N 1
ATOM 777 C CA . THR A 1 102 ? -19.298 -8.570 12.097 1.00 97.31 102 THR A CA 1
ATOM 778 C C . THR A 1 102 ? -18.042 -8.803 11.266 1.00 97.31 102 THR A C 1
ATOM 780 O O . THR A 1 102 ? -17.296 -9.757 11.510 1.00 97.31 102 THR A O 1
ATOM 783 N N . TYR A 1 103 ? -17.804 -7.904 10.319 1.00 98.06 103 TYR A N 1
ATOM 784 C CA . TYR A 1 103 ? -16.596 -7.816 9.508 1.00 98.06 103 TYR A CA 1
ATOM 785 C C . TYR A 1 103 ? -15.969 -6.437 9.686 1.00 98.06 103 TYR A C 1
ATOM 787 O O . TYR A 1 103 ? -16.634 -5.516 10.167 1.00 98.06 103 TYR A O 1
ATOM 795 N N . TYR A 1 104 ? -14.706 -6.299 9.295 1.00 98.00 104 TYR A N 1
ATOM 796 C CA . TYR A 1 104 ? -14.097 -4.987 9.099 1.00 98.00 104 TYR A CA 1
ATOM 797 C C . TYR A 1 104 ? -13.925 -4.683 7.613 1.00 98.00 104 TYR A C 1
ATOM 799 O O . TYR A 1 104 ? -13.923 -5.588 6.776 1.00 98.00 104 TYR A O 1
ATOM 807 N N . GLY A 1 105 ? -13.825 -3.400 7.299 1.00 97.44 105 GLY A N 1
ATOM 808 C CA . GLY A 1 105 ? -13.562 -2.872 5.972 1.00 97.44 105 GLY A CA 1
ATOM 809 C C . GLY A 1 105 ? -12.826 -1.543 6.082 1.00 97.44 105 GLY A C 1
ATOM 810 O O . GLY A 1 105 ? -12.780 -0.941 7.151 1.00 97.44 105 GLY A O 1
ATOM 811 N N . TYR A 1 106 ? -12.247 -1.110 4.973 1.00 97.62 106 TYR A N 1
ATOM 812 C CA . TYR A 1 106 ? -11.383 0.066 4.914 1.00 97.62 106 TYR A CA 1
ATOM 813 C C . TYR A 1 106 ? -12.082 1.208 4.177 1.00 97.62 106 TYR A C 1
ATOM 815 O O . TYR A 1 106 ? -12.898 0.954 3.291 1.00 97.62 106 TYR A O 1
ATOM 823 N N . ASN A 1 107 ? -11.764 2.444 4.520 1.00 97.50 107 ASN A N 1
ATOM 824 C CA . ASN A 1 107 ? -11.841 3.613 3.650 1.00 97.50 107 ASN A CA 1
ATOM 825 C C . ASN A 1 107 ? -10.454 3.851 3.035 1.00 97.50 107 ASN A C 1
ATOM 827 O O . ASN A 1 107 ? -10.380 3.997 1.821 1.00 97.50 107 ASN A O 1
ATOM 831 N N . SER A 1 108 ? -9.416 3.710 3.861 1.00 98.12 108 SER A N 1
ATOM 832 C CA . SER A 1 108 ? -7.978 3.597 3.576 1.00 98.12 108 SER A CA 1
ATOM 833 C C . SER A 1 108 ? -7.346 2.648 4.614 1.00 98.12 108 SER A C 1
ATOM 835 O O . SER A 1 108 ? -8.050 2.148 5.502 1.00 98.12 108 SER A O 1
ATOM 837 N N . HIS A 1 109 ? -6.066 2.309 4.486 1.00 98.19 109 HIS A N 1
ATOM 838 C CA . HIS A 1 109 ? -5.368 1.402 5.388 1.00 98.19 109 HIS A CA 1
ATOM 839 C C . HIS A 1 109 ? -4.625 2.181 6.493 1.00 98.19 109 HIS A C 1
ATOM 841 O O . HIS A 1 109 ? -3.613 2.794 6.198 1.00 98.19 109 HIS A O 1
ATOM 847 N N . PRO A 1 110 ? -4.947 1.977 7.788 1.00 98.31 110 PRO A N 1
ATOM 848 C CA . PRO A 1 110 ? -4.487 2.821 8.908 1.00 98.31 110 PRO A CA 1
ATOM 849 C C . PRO A 1 110 ? -3.002 2.696 9.296 1.00 98.31 110 PRO A C 1
ATOM 851 O O . PRO A 1 110 ? -2.611 3.002 10.415 1.00 98.31 110 P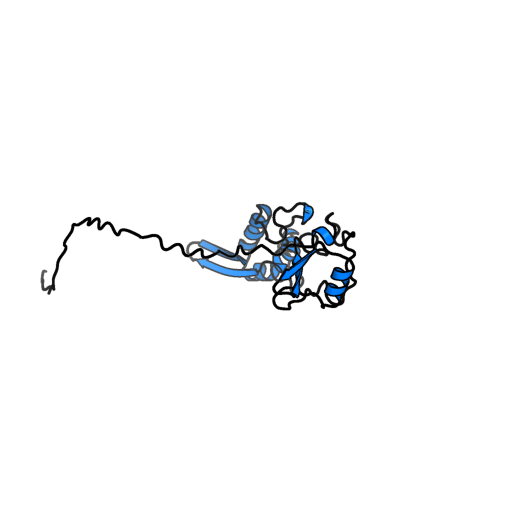RO A O 1
ATOM 854 N N . LEU A 1 111 ? -2.177 2.085 8.452 1.00 98.06 111 LEU A N 1
ATOM 855 C CA . LEU A 1 111 ? -0.738 1.883 8.675 1.00 98.06 111 LEU A CA 1
ATOM 856 C C . LEU A 1 111 ? 0.053 2.113 7.377 1.00 98.06 111 LEU A C 1
ATOM 858 O O . LEU A 1 111 ? 1.232 1.753 7.311 1.00 98.06 111 LEU A O 1
ATOM 862 N N . ILE A 1 112 ? -0.602 2.621 6.333 1.00 97.06 112 ILE A N 1
ATOM 863 C CA . ILE A 1 112 ? -0.037 2.827 5.007 1.00 97.06 112 ILE A CA 1
ATOM 864 C C . ILE A 1 112 ? -0.562 4.173 4.524 1.00 97.06 112 ILE A C 1
ATOM 866 O O . ILE A 1 112 ? -1.667 4.260 4.026 1.00 97.06 112 ILE A O 1
ATOM 870 N N . LYS A 1 113 ? 0.304 5.180 4.610 1.00 97.12 113 LYS A N 1
ATOM 871 C CA . LYS A 1 113 ? 0.007 6.584 4.309 1.00 97.12 113 LYS A CA 1
ATOM 872 C C . LYS A 1 113 ? -0.606 6.852 2.922 1.00 97.12 113 LYS A C 1
ATOM 874 O O . LYS A 1 113 ? -1.271 7.863 2.738 1.00 97.12 113 LYS A O 1
ATOM 879 N N . ASP A 1 114 ? -0.277 5.999 1.959 1.00 96.44 114 ASP A N 1
ATOM 880 C CA . ASP A 1 114 ? -0.736 6.009 0.569 1.00 96.44 114 ASP A CA 1
ATOM 881 C C . ASP A 1 114 ? -1.147 4.567 0.252 1.00 96.44 114 ASP A C 1
ATOM 883 O O . ASP A 1 114 ? -0.307 3.697 -0.019 1.00 96.44 114 ASP A O 1
ATOM 887 N N . THR A 1 115 ? -2.426 4.276 0.469 1.00 96.75 115 THR A N 1
ATOM 888 C CA . THR A 1 115 ? -2.948 2.912 0.542 1.00 96.75 115 THR A CA 1
ATOM 889 C C . THR A 1 115 ? -2.934 2.206 -0.807 1.00 96.75 115 THR A C 1
ATOM 891 O O . THR A 1 115 ? -2.745 0.982 -0.853 1.00 96.75 115 THR A O 1
ATOM 894 N N . ASP A 1 116 ? -3.144 2.934 -1.902 1.00 95.56 116 ASP A N 1
ATOM 895 C CA . ASP A 1 116 ? -3.105 2.362 -3.244 1.00 95.56 116 ASP A CA 1
ATOM 896 C C . ASP A 1 116 ? -1.774 2.556 -3.972 1.00 95.56 116 ASP A C 1
ATOM 898 O O . ASP A 1 116 ? -1.508 1.788 -4.897 1.00 95.56 116 ASP A O 1
ATOM 902 N N . GLY A 1 117 ? -0.911 3.451 -3.488 1.00 94.44 117 GLY A N 1
ATOM 903 C CA . GLY A 1 117 ? 0.467 3.629 -3.923 1.00 94.44 117 GLY A CA 1
ATOM 904 C C . GLY A 1 117 ? 0.663 4.657 -5.036 1.00 94.44 117 GLY A C 1
ATOM 905 O O . GLY A 1 117 ? 1.773 4.721 -5.578 1.00 94.44 117 GLY A O 1
ATOM 906 N N . ASP A 1 118 ? -0.364 5.423 -5.418 1.00 94.50 118 ASP A N 1
ATOM 907 C CA . ASP A 1 118 ? -0.303 6.332 -6.570 1.00 94.50 118 ASP A CA 1
ATOM 908 C C . ASP A 1 118 ? 0.489 7.636 -6.333 1.00 94.50 118 ASP A C 1
ATOM 910 O O . ASP A 1 118 ? 0.775 8.413 -7.259 1.00 94.50 118 ASP A O 1
ATOM 914 N N . GLY A 1 119 ? 0.982 7.820 -5.108 1.00 92.50 119 GLY A N 1
ATOM 915 C CA . GLY A 1 119 ? 1.817 8.934 -4.688 1.00 92.50 119 GLY A CA 1
ATOM 916 C C . GLY A 1 119 ? 1.048 10.086 -4.048 1.00 92.50 119 GLY A C 1
ATOM 917 O O . GLY A 1 119 ? 1.654 11.146 -3.833 1.00 92.50 119 GLY A O 1
ATOM 918 N N . LEU A 1 120 ? -0.243 9.911 -3.757 1.00 95.06 120 LEU A N 1
ATOM 919 C CA . LEU A 1 120 ? -1.043 10.806 -2.927 1.00 95.06 120 LEU A CA 1
ATOM 920 C C . LEU A 1 120 ? -1.286 10.180 -1.549 1.00 95.06 120 LEU A C 1
ATOM 922 O O . LEU A 1 120 ? -1.555 8.997 -1.422 1.00 95.06 120 LEU A O 1
ATOM 926 N N . ASP A 1 121 ? -1.188 10.989 -0.493 1.00 96.62 121 ASP A N 1
ATOM 927 C CA . ASP A 1 121 ? -1.550 10.507 0.843 1.00 96.62 121 ASP A CA 1
ATOM 928 C C . ASP A 1 121 ? -3.079 10.357 0.941 1.00 96.62 121 ASP A C 1
ATOM 930 O O . ASP A 1 121 ? -3.804 11.226 0.433 1.00 96.62 121 ASP A O 1
ATOM 934 N N . ASP A 1 122 ? -3.557 9.353 1.679 1.00 98.12 122 ASP A N 1
ATOM 935 C CA . ASP A 1 122 ? -4.973 8.954 1.737 1.00 98.12 122 ASP A CA 1
ATOM 936 C C . ASP A 1 122 ? -5.915 10.108 2.118 1.00 98.12 122 ASP A C 1
ATOM 938 O O . ASP A 1 122 ? -6.994 10.278 1.549 1.00 98.12 122 ASP A O 1
ATOM 942 N N . LYS A 1 123 ? -5.496 10.983 3.037 1.00 97.69 123 LYS A N 1
ATOM 943 C CA . LYS A 1 123 ? -6.234 12.207 3.390 1.00 97.69 123 LYS A CA 1
ATOM 944 C C . LYS A 1 123 ? -6.515 13.156 2.222 1.00 97.69 123 LYS A C 1
ATOM 946 O O . LYS A 1 123 ? -7.492 13.912 2.257 1.00 97.69 123 LYS A O 1
ATOM 951 N N . THR A 1 124 ? -5.586 13.239 1.278 1.00 96.94 124 THR A N 1
ATOM 952 C CA . THR A 1 124 ? -5.640 14.169 0.141 1.00 96.94 124 THR A CA 1
ATOM 953 C C . THR A 1 124 ? -6.137 13.523 -1.138 1.00 96.94 124 THR A C 1
ATOM 955 O O . THR A 1 124 ? -6.399 14.247 -2.099 1.00 96.94 124 THR A O 1
ATOM 958 N N . ASP A 1 125 ? -6.273 12.204 -1.132 1.00 96.62 125 ASP A N 1
ATOM 959 C CA . ASP A 1 125 ? -6.739 11.433 -2.263 1.00 96.62 125 ASP A CA 1
ATOM 960 C C . ASP A 1 125 ? -8.275 11.316 -2.267 1.00 96.62 125 ASP A C 1
ATOM 962 O O . ASP A 1 125 ? -8.937 11.089 -1.251 1.00 96.62 125 ASP A O 1
ATOM 966 N N . GLU A 1 126 ? -8.863 11.521 -3.444 1.00 95.88 126 GLU A N 1
ATOM 967 C CA . GLU A 1 126 ? -10.293 11.343 -3.670 1.00 95.88 126 GLU A CA 1
ATOM 968 C C . GLU A 1 126 ? -10.673 9.856 -3.729 1.00 95.88 126 GLU A C 1
ATOM 970 O O . GLU A 1 126 ? -11.810 9.508 -3.385 1.00 95.88 126 GLU A O 1
ATOM 975 N N . ASN A 1 127 ? -9.742 8.978 -4.129 1.00 96.56 127 ASN A N 1
ATOM 976 C CA . ASN A 1 127 ? -9.958 7.539 -4.244 1.00 96.56 127 ASN A CA 1
ATOM 977 C C . ASN A 1 127 ? -8.859 6.682 -3.567 1.00 96.56 127 ASN A C 1
ATOM 979 O O . ASN A 1 127 ? -8.348 5.803 -4.251 1.00 96.56 127 ASN A O 1
ATOM 983 N N . PRO A 1 128 ? -8.674 6.730 -2.224 1.00 96.69 128 PRO A N 1
ATOM 984 C CA . PRO A 1 128 ? -7.544 6.118 -1.474 1.00 96.69 128 PRO A CA 1
ATOM 985 C C . PRO A 1 128 ? -7.337 4.595 -1.571 1.00 96.69 128 PRO A C 1
ATOM 987 O O . PRO A 1 128 ? -6.627 3.979 -0.788 1.00 96.69 128 PRO A O 1
ATOM 990 N N . ARG A 1 129 ? -8.095 3.895 -2.408 1.00 95.75 129 ARG A N 1
ATOM 991 C CA . ARG A 1 129 ? -8.013 2.437 -2.596 1.00 95.75 129 ARG A CA 1
ATOM 992 C C . ARG A 1 129 ? -7.992 2.054 -4.064 1.00 95.75 129 ARG A C 1
ATOM 994 O O . ARG A 1 129 ? -8.252 0.893 -4.403 1.00 95.75 129 ARG A O 1
ATOM 1001 N N . ARG A 1 130 ? -7.809 3.024 -4.945 1.00 95.31 130 ARG A N 1
ATOM 1002 C CA . ARG A 1 130 ? -7.811 2.840 -6.380 1.00 95.31 130 ARG A CA 1
ATOM 1003 C C . ARG A 1 130 ? -6.829 3.840 -6.962 1.00 95.31 130 ARG A C 1
ATOM 1005 O O . AR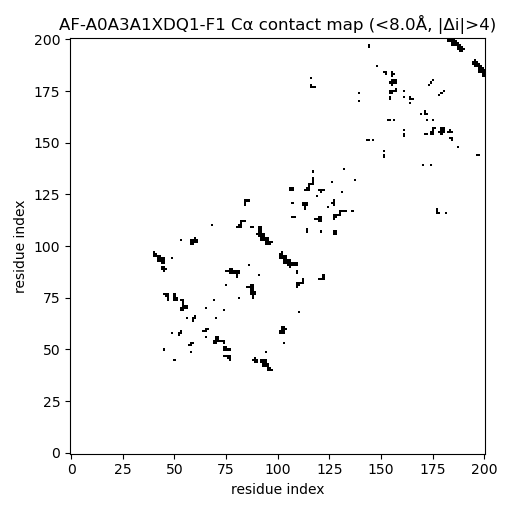G A 1 130 ? -7.195 4.980 -7.191 1.00 95.31 130 ARG A O 1
ATOM 1012 N N . TRP A 1 131 ? -5.718 3.278 -7.414 1.00 95.62 131 TRP A N 1
ATOM 1013 C CA . TRP A 1 131 ? -4.707 3.989 -8.174 1.00 95.62 131 TRP A CA 1
ATOM 1014 C C . TRP A 1 131 ? -5.307 4.834 -9.303 1.00 95.62 131 TRP A C 1
ATOM 1016 O O . TRP A 1 131 ? -5.775 4.290 -10.319 1.00 95.62 131 TRP A O 1
ATOM 1026 N N . ASP A 1 132 ? -5.219 6.155 -9.174 1.00 94.69 132 ASP A N 1
ATOM 1027 C CA . ASP A 1 132 ? -5.655 7.097 -10.193 1.00 94.69 132 ASP A CA 1
ATOM 1028 C C . ASP A 1 132 ? -4.460 7.532 -11.053 1.00 94.69 132 ASP A C 1
ATOM 1030 O O . ASP A 1 132 ? -3.602 8.321 -10.669 1.00 94.69 132 ASP A O 1
ATOM 1034 N N . ILE A 1 133 ? -4.394 7.005 -12.283 1.00 93.62 133 ILE A N 1
ATOM 1035 C CA . ILE A 1 133 ? -3.254 7.232 -13.187 1.00 93.62 133 ILE A CA 1
ATOM 1036 C C . ILE A 1 133 ? -3.047 8.728 -13.456 1.00 93.62 133 ILE A C 1
ATOM 1038 O O . ILE A 1 133 ? -3.806 9.372 -14.191 1.00 93.62 133 ILE A O 1
ATOM 1042 N N . SER A 1 134 ? -1.940 9.254 -12.941 1.00 93.81 134 SER A N 1
ATOM 1043 C CA . SER A 1 134 ? -1.557 10.653 -13.059 1.00 93.81 134 SER A CA 1
ATOM 1044 C C . SER A 1 134 ? -0.599 10.899 -14.241 1.00 93.81 134 SER A C 1
ATOM 1046 O O . SER A 1 134 ? 0.020 9.977 -14.790 1.00 93.81 134 SER A O 1
ATOM 1048 N N . PRO A 1 135 ? -0.378 12.166 -14.648 1.00 95.62 135 PRO A N 1
ATOM 1049 C CA . PRO A 1 135 ? 0.672 12.502 -15.612 1.00 95.62 135 PRO A CA 1
ATOM 1050 C C . PRO A 1 135 ? 2.083 12.080 -15.169 1.00 95.62 135 PRO A C 1
ATOM 1052 O O . PRO A 1 135 ? 2.938 11.834 -16.023 1.00 95.62 135 PRO A O 1
ATOM 1055 N N . ARG A 1 136 ? 2.335 11.999 -13.852 1.00 93.62 136 ARG A N 1
ATOM 1056 C CA . ARG A 1 136 ? 3.594 11.497 -13.287 1.00 93.62 136 ARG A CA 1
ATOM 1057 C C . ARG A 1 136 ? 3.753 10.018 -13.620 1.00 93.62 136 ARG A C 1
ATOM 1059 O O . ARG A 1 136 ? 4.781 9.653 -14.188 1.00 93.62 136 ARG A O 1
ATOM 1066 N N . ASP A 1 137 ? 2.730 9.210 -13.364 1.00 94.44 137 ASP A N 1
ATOM 1067 C CA . ASP A 1 137 ? 2.752 7.768 -13.639 1.00 94.44 137 ASP A CA 1
ATOM 1068 C C . ASP A 1 137 ? 2.965 7.501 -15.122 1.00 94.44 137 ASP A C 1
ATOM 1070 O O . ASP A 1 137 ? 3.836 6.723 -15.503 1.00 94.44 137 ASP A O 1
ATOM 1074 N N . MET A 1 138 ? 2.255 8.235 -15.981 1.00 94.75 138 MET A N 1
ATOM 1075 C CA . MET A 1 138 ? 2.424 8.131 -17.431 1.00 94.75 138 MET A CA 1
ATOM 1076 C C . MET A 1 138 ? 3.862 8.430 -17.870 1.00 94.75 138 MET A C 1
ATOM 1078 O O . MET A 1 138 ? 4.387 7.755 -18.755 1.00 94.75 138 MET A O 1
ATOM 1082 N N . ALA A 1 139 ? 4.528 9.409 -17.251 1.00 95.31 139 ALA A N 1
ATOM 1083 C CA . ALA A 1 139 ? 5.929 9.702 -17.535 1.00 95.31 139 ALA A CA 1
ATOM 1084 C C . ALA A 1 139 ? 6.868 8.579 -17.059 1.00 95.31 139 ALA A C 1
ATOM 1086 O O . ALA A 1 139 ? 7.810 8.234 -17.776 1.00 95.31 139 ALA A O 1
ATOM 1087 N N . LEU A 1 140 ? 6.602 7.989 -15.889 1.00 95.75 140 LEU A N 1
ATOM 1088 C CA . LEU A 1 140 ? 7.373 6.865 -15.352 1.00 95.75 140 LEU A CA 1
ATOM 1089 C C . LEU A 1 140 ? 7.220 5.612 -16.228 1.00 95.75 140 LEU A C 1
ATOM 1091 O O . LEU A 1 140 ? 8.221 5.058 -16.686 1.00 95.75 140 LEU A O 1
ATOM 1095 N N . PHE A 1 141 ? 5.987 5.220 -16.563 1.00 95.94 141 PHE A N 1
ATOM 1096 C CA . PHE A 1 141 ? 5.727 4.099 -17.468 1.00 95.94 141 PHE A CA 1
ATOM 1097 C C . PHE A 1 141 ? 6.321 4.337 -18.856 1.00 95.94 141 PHE A C 1
ATOM 1099 O O . PHE A 1 141 ? 6.953 3.440 -19.412 1.00 95.94 141 PHE A O 1
ATOM 1106 N N . MET A 1 142 ? 6.200 5.548 -19.407 1.00 94.75 142 MET A N 1
ATOM 1107 C CA . MET A 1 142 ? 6.808 5.869 -20.698 1.00 94.75 142 MET A CA 1
ATOM 1108 C C . MET A 1 142 ? 8.336 5.735 -20.656 1.00 94.75 142 MET A C 1
ATOM 1110 O O . MET A 1 142 ? 8.923 5.211 -21.600 1.00 94.75 142 MET A O 1
ATOM 1114 N N . GLU A 1 143 ? 8.994 6.138 -19.566 1.00 95.25 143 GLU A N 1
ATOM 1115 C CA . GLU A 1 143 ? 10.438 5.930 -19.415 1.00 95.25 143 GLU A CA 1
ATOM 1116 C C . GLU A 1 143 ? 10.839 4.456 -19.326 1.00 95.25 143 GLU A C 1
ATOM 1118 O O . GLU A 1 143 ? 11.887 4.083 -19.866 1.00 95.25 143 GLU A O 1
ATOM 1123 N N . LEU A 1 144 ? 10.014 3.612 -18.697 1.00 95.81 144 LEU A N 1
ATOM 1124 C CA . LEU A 1 144 ? 10.220 2.162 -18.684 1.00 95.81 144 LEU A CA 1
ATOM 1125 C C . LEU A 1 144 ? 10.099 1.565 -20.086 1.00 95.81 144 LEU A C 1
ATOM 1127 O O . LEU A 1 144 ? 10.961 0.785 -20.481 1.00 95.81 144 LEU A O 1
ATOM 1131 N N . VAL A 1 145 ? 9.092 1.971 -20.864 1.00 93.62 145 VAL A N 1
ATOM 1132 C CA . VAL A 1 145 ? 8.846 1.444 -22.221 1.00 93.62 145 VAL A CA 1
ATOM 1133 C C . VAL A 1 145 ? 10.020 1.697 -23.176 1.00 93.62 145 VAL A C 1
ATOM 1135 O O . VAL A 1 145 ? 10.233 0.928 -24.106 1.00 93.62 145 VAL A O 1
ATOM 1138 N N . TYR A 1 146 ? 10.852 2.714 -22.930 1.00 92.00 146 TYR A N 1
ATOM 1139 C CA . TYR A 1 146 ? 12.075 2.946 -23.709 1.00 92.00 146 TYR A CA 1
ATOM 1140 C C . TYR A 1 146 ? 13.276 2.075 -23.290 1.00 92.00 146 TYR A C 1
ATOM 1142 O O . TYR A 1 146 ? 14.394 2.291 -23.779 1.00 92.00 146 TYR A O 1
ATOM 1150 N N . ARG A 1 147 ? 13.119 1.134 -22.353 1.00 94.25 147 ARG A N 1
ATOM 1151 C CA . ARG A 1 147 ? 14.189 0.235 -21.895 1.00 94.25 147 ARG A CA 1
ATOM 1152 C C . ARG A 1 147 ? 14.018 -1.170 -22.451 1.00 94.25 147 ARG A C 1
ATOM 1154 O O . ARG A 1 147 ? 12.960 -1.557 -22.917 1.00 94.25 147 ARG A O 1
ATOM 1161 N N . GLU A 1 148 ? 15.104 -1.932 -22.379 1.00 94.12 148 GLU A N 1
ATOM 1162 C CA . GLU A 1 148 ? 15.081 -3.355 -22.709 1.00 94.12 148 GLU A CA 1
ATOM 1163 C C . GLU A 1 148 ? 14.154 -4.107 -21.746 1.00 94.12 148 GLU A C 1
ATOM 1165 O O . GLU A 1 148 ? 14.235 -3.907 -20.532 1.00 94.12 148 GLU A O 1
ATOM 1170 N N . ASP A 1 149 ? 13.351 -5.032 -22.269 1.00 95.56 149 ASP A N 1
ATOM 1171 C CA . ASP A 1 149 ? 12.389 -5.854 -21.525 1.00 95.56 149 ASP A CA 1
ATOM 1172 C C . ASP A 1 149 ? 12.936 -6.452 -20.231 1.00 95.56 149 ASP A C 1
ATOM 1174 O O . ASP A 1 149 ? 12.271 -6.448 -19.194 1.00 95.56 149 ASP A O 1
ATOM 1178 N N . GLY A 1 150 ? 14.158 -6.989 -20.289 1.00 95.62 150 GLY A N 1
ATOM 1179 C CA . GLY A 1 150 ? 14.809 -7.587 -19.127 1.00 95.62 150 GLY A CA 1
ATOM 1180 C C . GLY A 1 150 ? 15.041 -6.569 -18.014 1.00 95.62 150 GLY A C 1
ATOM 1181 O O . GLY A 1 150 ? 14.867 -6.894 -16.844 1.00 95.62 150 GLY A O 1
ATOM 1182 N N . TYR A 1 151 ? 15.374 -5.331 -18.377 1.00 96.62 151 TYR A N 1
ATOM 1183 C CA . TYR A 1 151 ? 15.581 -4.258 -17.416 1.00 96.62 151 TYR A CA 1
ATOM 1184 C C . TYR A 1 151 ? 14.264 -3.717 -16.858 1.00 96.62 151 TYR A C 1
ATOM 1186 O O . TYR A 1 151 ? 14.185 -3.453 -15.665 1.00 96.62 151 TYR A O 1
ATOM 1194 N N . VAL A 1 152 ? 13.213 -3.605 -17.678 1.00 97.25 152 VAL A N 1
ATOM 1195 C CA . VAL A 1 152 ? 11.877 -3.213 -17.189 1.00 97.25 152 VAL A CA 1
ATOM 1196 C C . VAL A 1 152 ? 11.387 -4.195 -16.126 1.00 97.25 152 VAL A C 1
ATOM 1198 O O . VAL A 1 152 ? 10.944 -3.780 -15.058 1.00 97.25 152 VAL A O 1
ATOM 1201 N N . LYS A 1 153 ? 11.537 -5.500 -16.385 1.00 96.38 153 LYS A N 1
ATOM 1202 C CA . LYS A 1 153 ? 11.194 -6.556 -15.422 1.00 96.38 153 LYS A CA 1
ATOM 1203 C C . LYS A 1 153 ? 12.044 -6.492 -14.154 1.00 96.38 153 LYS A C 1
ATOM 1205 O O . LYS A 1 153 ? 11.517 -6.759 -13.088 1.00 96.38 153 LYS A O 1
ATOM 1210 N N . GLU A 1 154 ? 13.325 -6.137 -14.258 1.00 96.56 154 GLU A N 1
ATOM 1211 C CA . GLU A 1 154 ? 14.201 -5.945 -13.092 1.00 96.56 154 GLU A CA 1
ATOM 1212 C C . GLU A 1 154 ? 13.748 -4.754 -12.234 1.00 96.56 154 GLU A C 1
ATOM 1214 O O . GLU A 1 154 ? 13.697 -4.861 -11.013 1.00 96.56 154 GLU A O 1
ATOM 1219 N N . VAL A 1 155 ? 13.389 -3.628 -12.859 1.00 97.44 155 VAL A N 1
ATOM 1220 C CA . VAL A 1 155 ? 12.895 -2.445 -12.137 1.00 97.44 155 VAL A CA 1
ATOM 1221 C C . VAL A 1 155 ? 11.574 -2.750 -11.429 1.00 97.44 155 VAL A C 1
ATOM 1223 O O . VAL A 1 155 ? 11.416 -2.359 -10.277 1.00 97.44 155 VAL A O 1
ATOM 1226 N N . LEU A 1 156 ? 10.667 -3.487 -12.078 1.00 97.38 156 LEU A N 1
ATOM 1227 C CA . LEU A 1 156 ? 9.360 -3.867 -11.528 1.00 97.38 156 LEU A CA 1
ATOM 1228 C C . LEU A 1 156 ? 9.374 -5.160 -10.681 1.00 97.38 156 LEU A C 1
ATOM 1230 O O . LEU A 1 156 ? 8.315 -5.692 -10.362 1.00 97.38 156 LEU A O 1
ATOM 1234 N N . ASP A 1 157 ? 10.541 -5.684 -10.293 1.00 96.06 157 ASP A N 1
ATOM 1235 C CA . ASP A 1 157 ? 10.645 -6.847 -9.398 1.00 96.06 157 ASP A CA 1
ATOM 1236 C C . ASP A 1 157 ? 10.924 -6.414 -7.952 1.00 96.06 157 ASP A C 1
ATOM 1238 O O . ASP A 1 157 ? 12.071 -6.411 -7.509 1.00 96.06 157 ASP A O 1
ATOM 1242 N N . TYR A 1 158 ? 9.878 -6.103 -7.180 1.00 94.56 158 TYR A N 1
ATOM 1243 C CA . TYR A 1 158 ? 10.021 -5.705 -5.769 1.00 94.56 158 TYR A CA 1
ATOM 1244 C C . TYR A 1 158 ? 10.531 -6.832 -4.848 1.00 94.56 158 TYR A C 1
ATOM 1246 O O . TYR A 1 158 ? 10.881 -6.596 -3.692 1.00 94.56 158 TYR A O 1
ATOM 1254 N N . SER A 1 159 ? 10.612 -8.081 -5.329 1.00 94.75 159 SER A N 1
ATOM 1255 C CA . SER A 1 159 ? 11.106 -9.198 -4.512 1.00 94.75 159 SER A CA 1
ATOM 1256 C C . SER A 1 159 ? 12.620 -9.147 -4.278 1.00 94.75 159 SER A C 1
ATOM 1258 O O . SER A 1 159 ? 13.149 -9.886 -3.439 1.00 94.75 159 SER A O 1
ATOM 1260 N N . ARG A 1 160 ? 13.337 -8.297 -5.025 1.00 93.75 160 ARG A N 1
ATOM 1261 C CA . ARG A 1 160 ? 14.796 -8.177 -4.993 1.00 93.75 160 ARG A CA 1
ATOM 1262 C C . ARG A 1 160 ? 15.207 -6.711 -5.062 1.00 93.75 160 ARG A C 1
ATOM 1264 O O . ARG A 1 160 ? 14.616 -5.967 -5.827 1.00 93.75 160 ARG A O 1
ATOM 1271 N N . PRO A 1 161 ? 16.273 -6.293 -4.362 1.00 94.31 161 PRO A N 1
ATOM 1272 C CA . PRO A 1 161 ? 16.778 -4.933 -4.501 1.00 94.31 161 PRO 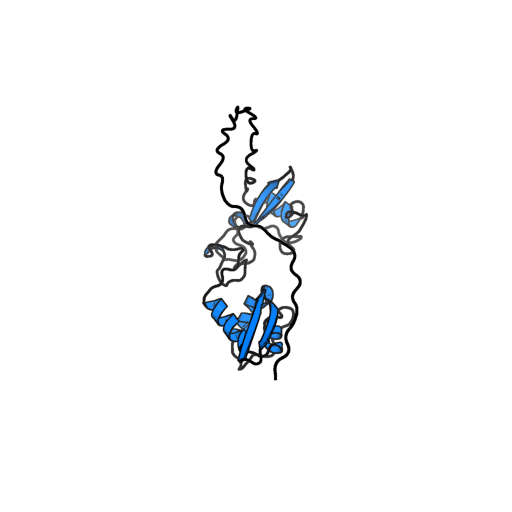A CA 1
ATOM 1273 C C . PRO A 1 161 ? 17.219 -4.625 -5.939 1.00 94.31 161 PRO A C 1
ATOM 1275 O O . PRO A 1 161 ? 17.983 -5.395 -6.532 1.00 94.31 161 PRO A O 1
ATOM 1278 N N . LEU A 1 162 ? 16.836 -3.458 -6.460 1.00 95.62 162 LEU A N 1
ATOM 1279 C CA . LEU A 1 162 ? 17.360 -2.955 -7.730 1.00 95.62 162 LEU A CA 1
ATOM 1280 C C . LEU A 1 162 ? 18.847 -2.584 -7.603 1.00 95.62 162 LEU A C 1
ATOM 1282 O O . LEU A 1 162 ? 19.215 -1.586 -6.978 1.00 95.62 162 LEU A O 1
ATOM 1286 N N . THR A 1 163 ? 19.719 -3.376 -8.227 1.00 93.19 163 THR A N 1
ATOM 1287 C CA . THR A 1 163 ? 21.179 -3.167 -8.167 1.00 93.19 163 THR A CA 1
ATOM 1288 C C . THR A 1 163 ? 21.723 -2.407 -9.372 1.00 93.19 163 THR A C 1
ATOM 1290 O O . THR A 1 163 ? 22.665 -1.621 -9.235 1.00 93.19 163 THR A O 1
ATOM 1293 N N . LYS A 1 164 ? 21.130 -2.594 -10.556 1.00 93.25 164 LYS A N 1
ATOM 1294 C CA . LYS A 1 164 ? 21.532 -1.903 -11.779 1.00 93.25 164 LYS A CA 1
ATOM 1295 C C . LYS A 1 164 ? 20.672 -0.661 -11.980 1.00 93.25 164 LYS A C 1
ATOM 1297 O O . LYS A 1 164 ? 19.483 -0.741 -12.266 1.00 93.25 164 LYS A O 1
ATOM 1302 N N . ILE A 1 165 ? 21.289 0.513 -11.900 1.00 94.44 165 ILE A N 1
ATOM 1303 C CA . ILE A 1 165 ? 20.581 1.786 -12.071 1.00 94.44 165 ILE A CA 1
ATOM 1304 C C . ILE A 1 165 ? 20.999 2.417 -13.390 1.00 94.44 165 ILE A C 1
ATOM 1306 O O . ILE A 1 165 ? 22.144 2.846 -13.557 1.00 94.44 165 ILE A O 1
ATOM 1310 N N . TYR A 1 166 ? 20.072 2.475 -14.345 1.00 93.50 166 TYR A N 1
ATOM 1311 C CA . TYR A 1 166 ? 20.346 3.009 -15.671 1.00 93.50 166 TYR A CA 1
ATOM 1312 C C . TYR A 1 166 ? 20.822 4.460 -15.575 1.00 93.50 166 TYR A C 1
ATOM 1314 O O . TYR A 1 166 ? 20.110 5.347 -15.103 1.00 93.50 166 TYR A O 1
ATOM 1322 N N . LYS A 1 167 ? 22.066 4.694 -16.010 1.00 95.25 167 LYS A N 1
ATOM 1323 C CA . LYS A 1 167 ? 22.740 6.003 -15.968 1.00 95.25 167 LYS A CA 1
ATOM 1324 C C . LYS A 1 167 ? 22.714 6.680 -14.585 1.00 95.25 167 LYS A C 1
ATOM 1326 O O . LYS A 1 167 ? 22.758 7.903 -14.520 1.00 95.25 167 LYS A O 1
ATOM 1331 N N . ASN A 1 168 ? 22.646 5.909 -13.493 1.00 94.19 168 ASN A N 1
ATOM 1332 C CA . ASN A 1 168 ? 22.537 6.425 -12.119 1.00 94.19 168 ASN A CA 1
ATOM 1333 C C . ASN A 1 168 ? 21.347 7.384 -11.894 1.00 94.19 168 ASN A C 1
ATOM 1335 O O . ASN A 1 168 ? 21.395 8.231 -11.003 1.00 94.19 168 ASN A O 1
ATOM 1339 N N . ARG A 1 169 ? 20.285 7.263 -12.698 1.00 95.06 169 ARG A N 1
ATOM 1340 C CA . ARG A 1 169 ? 19.057 8.057 -12.573 1.00 95.06 169 ARG A CA 1
ATOM 1341 C C . ARG A 1 169 ? 18.217 7.562 -11.394 1.00 95.06 169 ARG A C 1
ATOM 1343 O O . ARG A 1 169 ? 17.884 6.380 -11.324 1.00 95.06 169 ARG A O 1
ATOM 1350 N N . ASN A 1 170 ? 17.895 8.452 -10.455 1.00 93.94 170 ASN A N 1
ATOM 1351 C CA . ASN A 1 170 ? 17.155 8.097 -9.238 1.00 93.94 170 ASN A CA 1
ATOM 1352 C C . ASN A 1 170 ? 15.703 7.691 -9.523 1.00 93.94 170 ASN A C 1
ATOM 1354 O O . ASN A 1 170 ? 15.111 6.977 -8.724 1.00 93.94 170 ASN A O 1
ATOM 1358 N N . GLU A 1 171 ? 15.161 8.077 -10.673 1.00 94.38 171 GLU A N 1
ATOM 1359 C CA . GLU A 1 171 ? 13.820 7.736 -11.137 1.00 94.38 171 GLU A CA 1
ATOM 1360 C C . GLU A 1 171 ? 13.607 6.216 -11.189 1.00 94.38 171 GLU A C 1
ATOM 1362 O O . GLU A 1 171 ? 12.524 5.749 -10.872 1.00 94.38 171 GLU A O 1
ATOM 1367 N N . TYR A 1 172 ? 14.640 5.418 -11.488 1.00 96.81 172 TYR A N 1
ATOM 1368 C CA . TYR A 1 172 ? 14.524 3.953 -11.455 1.00 96.81 172 TYR A CA 1
ATOM 1369 C C . TYR A 1 172 ? 14.442 3.389 -10.039 1.00 96.81 172 TYR A C 1
ATOM 1371 O O . TYR A 1 172 ? 13.767 2.390 -9.830 1.00 96.81 172 TYR A O 1
ATOM 1379 N N . LYS A 1 173 ? 15.083 4.038 -9.057 1.00 95.50 173 LYS A N 1
ATOM 1380 C CA . LYS A 1 173 ? 14.896 3.673 -7.644 1.00 95.50 173 LYS A CA 1
ATOM 1381 C C . LYS A 1 173 ? 13.480 4.011 -7.195 1.00 95.50 173 LYS A C 1
ATOM 1383 O O . LYS A 1 173 ? 12.876 3.231 -6.478 1.00 95.50 173 LYS A O 1
ATOM 1388 N N . LEU A 1 174 ? 12.977 5.166 -7.629 1.00 94.38 174 LEU A N 1
ATOM 1389 C CA . LEU A 1 174 ? 11.617 5.606 -7.350 1.00 94.38 174 LEU A CA 1
ATOM 1390 C C . LEU A 1 174 ? 10.605 4.618 -7.937 1.00 94.38 174 LEU A C 1
ATOM 1392 O O . LEU A 1 174 ? 9.818 4.062 -7.190 1.00 94.38 174 LEU A O 1
ATOM 1396 N N . MET A 1 175 ? 10.692 4.309 -9.234 1.00 96.31 175 MET A N 1
ATOM 1397 C CA . MET A 1 175 ? 9.810 3.331 -9.885 1.00 96.31 175 MET A CA 1
ATOM 1398 C C . MET A 1 175 ? 9.895 1.947 -9.238 1.00 96.31 175 MET A C 1
ATOM 1400 O O . MET A 1 175 ? 8.881 1.277 -9.085 1.00 96.31 175 MET A O 1
ATOM 1404 N N . HIS A 1 176 ? 11.088 1.524 -8.824 1.00 97.00 176 HIS A N 1
ATOM 1405 C CA . HIS A 1 176 ? 11.249 0.271 -8.098 1.00 97.00 176 HIS A CA 1
ATOM 1406 C C . HIS A 1 176 ? 10.563 0.287 -6.729 1.00 97.00 176 HIS A C 1
ATOM 1408 O O . HIS A 1 176 ? 9.971 -0.705 -6.335 1.00 97.00 176 HIS A O 1
ATOM 1414 N N . ASN A 1 177 ? 10.632 1.395 -5.997 1.00 93.69 177 ASN A N 1
ATOM 1415 C CA . ASN A 1 177 ? 10.046 1.472 -4.664 1.00 93.69 177 ASN A CA 1
ATOM 1416 C C . ASN A 1 177 ? 8.530 1.699 -4.691 1.00 93.69 177 ASN A C 1
ATOM 1418 O O . ASN A 1 177 ? 7.847 1.195 -3.808 1.00 93.69 177 ASN A O 1
ATOM 1422 N N . GLU A 1 178 ? 8.032 2.455 -5.670 1.00 93.31 178 GLU A N 1
ATOM 1423 C CA . GLU A 1 178 ? 6.638 2.909 -5.724 1.00 93.31 178 GLU A CA 1
ATOM 1424 C C . GLU A 1 178 ? 5.788 2.095 -6.706 1.00 93.31 178 GLU A C 1
ATOM 1426 O O . GLU A 1 178 ? 4.690 1.688 -6.358 1.00 93.31 178 GLU A O 1
ATOM 1431 N N . LEU A 1 179 ? 6.288 1.776 -7.908 1.00 95.75 179 LEU A N 1
ATOM 1432 C CA . LEU A 1 179 ? 5.489 1.045 -8.903 1.00 95.75 179 LEU A CA 1
ATOM 1433 C C . LEU A 1 179 ? 5.581 -0.471 -8.726 1.00 95.75 179 LEU A C 1
ATOM 1435 O O . LEU A 1 179 ? 4.571 -1.158 -8.816 1.00 95.75 179 LEU A O 1
ATOM 1439 N N . ALA A 1 180 ? 6.778 -1.013 -8.483 1.00 96.25 180 ALA A N 1
ATOM 1440 C CA . ALA A 1 180 ? 7.010 -2.463 -8.466 1.00 96.25 180 ALA A CA 1
ATOM 1441 C C . ALA A 1 180 ? 6.167 -3.278 -7.456 1.00 96.25 180 ALA A C 1
ATOM 1443 O O . ALA A 1 180 ? 5.910 -4.451 -7.736 1.00 96.25 180 ALA A O 1
ATOM 1444 N N . PRO A 1 181 ? 5.744 -2.741 -6.291 1.00 94.06 181 PRO A N 1
ATOM 1445 C CA . PRO A 1 181 ? 4.838 -3.468 -5.400 1.00 94.06 181 PRO A CA 1
ATOM 1446 C C . PRO A 1 181 ? 3.444 -3.710 -5.999 1.00 94.06 181 PRO A C 1
ATOM 1448 O O . PRO A 1 181 ? 2.795 -4.692 -5.636 1.00 94.06 181 PRO A O 1
ATOM 1451 N N . PHE A 1 182 ? 2.999 -2.840 -6.910 1.00 94.62 182 PHE A N 1
ATOM 1452 C CA . PHE A 1 182 ? 1.631 -2.815 -7.436 1.00 94.62 182 PHE A CA 1
ATOM 1453 C C . PHE A 1 182 ? 1.549 -3.228 -8.906 1.00 94.62 182 PHE A C 1
ATOM 1455 O O . PHE A 1 182 ? 0.571 -3.848 -9.312 1.00 94.62 182 PHE A O 1
ATOM 1462 N N . TRP A 1 183 ? 2.591 -2.933 -9.683 1.00 96.56 183 TRP A N 1
ATOM 1463 C CA . TRP A 1 183 ? 2.616 -3.077 -11.132 1.00 96.56 183 TRP A CA 1
ATOM 1464 C C . TRP A 1 183 ? 3.683 -4.056 -11.597 1.00 96.56 183 TRP A C 1
ATOM 1466 O O . TRP A 1 183 ? 4.830 -4.045 -11.147 1.00 96.56 183 TRP A O 1
ATOM 1476 N N . LYS A 1 184 ? 3.336 -4.846 -12.608 1.00 96.06 184 LYS A N 1
ATOM 1477 C CA . LYS A 1 184 ? 4.243 -5.767 -13.297 1.00 96.06 184 LYS A CA 1
ATOM 1478 C C . LYS A 1 184 ? 4.037 -5.708 -14.806 1.00 96.06 184 LYS A C 1
ATOM 1480 O O . LYS A 1 184 ? 3.010 -5.268 -15.316 1.00 96.06 184 LYS A O 1
ATOM 1485 N N . VAL A 1 185 ? 5.022 -6.206 -15.549 1.00 96.81 185 VAL A N 1
ATOM 1486 C CA . VAL A 1 185 ? 4.867 -6.415 -16.994 1.00 96.81 185 VAL A CA 1
ATOM 1487 C C . VAL A 1 185 ? 3.938 -7.602 -17.228 1.00 96.81 185 VAL A C 1
ATOM 1489 O O . VAL A 1 185 ? 4.272 -8.730 -16.857 1.00 96.81 185 VAL A O 1
ATOM 1492 N N . LYS A 1 186 ? 2.808 -7.361 -17.891 1.00 96.94 186 LYS A N 1
ATOM 1493 C CA . LYS A 1 186 ? 1.900 -8.412 -18.353 1.00 96.94 186 LYS A CA 1
ATOM 1494 C C . LYS A 1 186 ? 2.363 -8.996 -19.679 1.00 96.94 186 LYS A C 1
ATOM 1496 O O . LYS A 1 186 ? 2.494 -10.209 -19.819 1.00 96.94 186 LYS A O 1
ATOM 1501 N N . GLU A 1 187 ? 2.610 -8.125 -20.650 1.00 95.75 187 GLU A N 1
ATOM 1502 C CA . GLU A 1 187 ? 2.972 -8.510 -22.011 1.00 95.75 187 GLU A CA 1
ATOM 1503 C C . GLU A 1 187 ? 3.824 -7.418 -22.665 1.00 95.75 187 GLU A C 1
ATOM 1505 O O . GLU A 1 187 ? 3.608 -6.230 -22.423 1.00 95.75 187 GLU A O 1
ATOM 1510 N N . THR A 1 188 ? 4.775 -7.827 -23.505 1.00 95.06 188 THR A N 1
ATOM 1511 C CA . THR A 1 188 ? 5.516 -6.925 -24.392 1.00 95.06 188 THR A CA 1
ATOM 1512 C C . THR A 1 188 ? 5.192 -7.276 -25.836 1.00 95.06 188 THR A C 1
ATOM 1514 O O . THR A 1 188 ? 5.179 -8.451 -26.208 1.00 95.06 188 THR A O 1
ATOM 1517 N N . TYR A 1 189 ? 4.996 -6.259 -26.665 1.00 93.69 189 TYR A N 1
ATOM 1518 C CA . TYR A 1 189 ? 4.802 -6.394 -28.096 1.00 93.69 189 TYR A CA 1
ATOM 1519 C C . TYR A 1 189 ? 5.953 -5.732 -28.847 1.00 93.69 189 TYR A C 1
ATOM 1521 O O . TYR A 1 189 ? 6.219 -4.550 -28.643 1.00 93.69 189 TYR A O 1
ATOM 1529 N N . HIS A 1 190 ? 6.569 -6.478 -29.765 1.00 92.94 190 HIS A N 1
ATOM 1530 C CA . HIS A 1 190 ? 7.539 -5.952 -30.723 1.00 92.94 190 HIS A CA 1
ATOM 1531 C C . HIS A 1 190 ? 7.061 -6.263 -32.133 1.00 92.94 190 HIS A C 1
ATOM 1533 O O . HIS A 1 190 ? 6.952 -7.430 -32.525 1.00 92.94 190 HIS A O 1
ATOM 1539 N N . PHE A 1 191 ? 6.790 -5.226 -32.916 1.00 88.69 191 PHE A N 1
ATOM 1540 C CA . PHE A 1 191 ? 6.391 -5.380 -34.306 1.00 88.69 191 PHE A CA 1
ATOM 1541 C C . PHE A 1 191 ? 7.476 -4.822 -35.223 1.00 88.69 191 PHE A C 1
ATOM 1543 O O . PHE A 1 191 ? 7.942 -3.697 -35.058 1.00 88.69 191 PHE A O 1
ATOM 1550 N N . GLY A 1 192 ? 7.822 -5.569 -36.277 1.00 85.00 192 GLY A N 1
ATOM 1551 C CA . GLY A 1 192 ? 8.825 -5.156 -37.272 1.00 85.00 192 GLY A CA 1
ATOM 1552 C C . GLY A 1 192 ? 8.494 -3.860 -38.033 1.00 85.00 192 GLY A C 1
ATOM 1553 O O . GLY A 1 192 ? 9.317 -3.382 -38.807 1.00 85.00 192 GLY A O 1
ATOM 1554 N N . SER A 1 193 ? 7.308 -3.282 -37.814 1.00 87.44 193 SER A N 1
ATOM 1555 C CA . SER A 1 193 ? 6.912 -1.945 -38.266 1.00 87.44 193 SER A CA 1
ATOM 1556 C C . SER A 1 193 ? 7.484 -0.803 -37.411 1.00 87.44 193 SER A C 1
ATOM 1558 O O . SER A 1 193 ? 7.190 0.354 -37.700 1.00 87.44 193 SER A O 1
ATOM 1560 N N . GLY A 1 194 ? 8.261 -1.106 -36.364 1.00 80.88 194 GLY A N 1
ATOM 1561 C CA . GLY A 1 194 ? 8.783 -0.123 -35.409 1.00 80.88 194 GLY A CA 1
ATOM 1562 C C . GLY A 1 194 ? 7.776 0.279 -34.328 1.00 80.88 194 GLY A C 1
ATOM 1563 O O . GLY A 1 194 ? 7.945 1.321 -33.703 1.00 80.88 194 GLY A O 1
ATOM 1564 N N . PHE A 1 195 ? 6.715 -0.514 -34.144 1.00 86.38 195 PHE A N 1
ATOM 1565 C CA . PHE A 1 195 ? 5.771 -0.337 -33.045 1.00 86.38 195 PHE A CA 1
ATOM 1566 C C . PHE A 1 195 ? 6.146 -1.301 -31.923 1.00 86.38 195 PHE A C 1
ATOM 1568 O O . PHE A 1 195 ? 6.010 -2.513 -32.090 1.00 86.38 195 PHE A O 1
ATOM 1575 N N . ASP A 1 196 ? 6.575 -0.734 -30.801 1.00 89.94 196 ASP A N 1
ATOM 1576 C CA . ASP A 1 196 ? 6.889 -1.456 -29.576 1.00 89.94 196 ASP A CA 1
ATOM 1577 C C . ASP A 1 196 ? 5.988 -0.933 -28.455 1.00 89.94 196 ASP A C 1
ATOM 1579 O O . ASP A 1 196 ? 5.766 0.276 -28.334 1.00 89.94 196 ASP A O 1
ATOM 1583 N N . ALA A 1 197 ? 5.435 -1.842 -27.657 1.00 92.69 197 ALA A N 1
ATOM 1584 C CA . ALA A 1 197 ? 4.520 -1.506 -26.573 1.00 92.69 197 ALA A CA 1
ATOM 1585 C C . ALA A 1 197 ? 4.661 -2.487 -25.411 1.00 92.69 197 ALA A C 1
ATOM 1587 O O . ALA A 1 197 ? 4.921 -3.670 -25.616 1.00 92.69 197 ALA A O 1
ATOM 1588 N N . ILE A 1 198 ? 4.423 -2.005 -24.194 1.00 95.56 198 ILE A N 1
ATOM 1589 C CA . ILE A 1 198 ? 4.361 -2.831 -22.986 1.00 95.56 198 ILE A CA 1
ATOM 1590 C C . ILE A 1 198 ? 2.993 -2.627 -22.347 1.00 95.56 198 ILE A C 1
ATOM 1592 O O . ILE A 1 198 ? 2.523 -1.496 -22.220 1.00 95.56 198 ILE A O 1
ATOM 1596 N N . LEU A 1 199 ? 2.360 -3.728 -21.954 1.00 95.69 199 LEU A N 1
ATOM 1597 C CA . LEU A 1 199 ? 1.151 -3.741 -21.147 1.00 95.69 199 LEU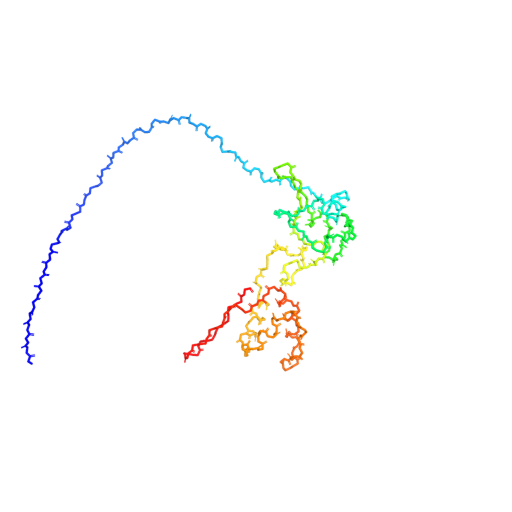 A CA 1
ATOM 1598 C C . LEU A 1 199 ? 1.531 -4.019 -19.690 1.00 95.69 199 LEU A C 1
ATOM 1600 O O . LEU A 1 199 ? 2.135 -5.053 -19.393 1.00 95.69 199 LEU A O 1
ATOM 1604 N N . PHE A 1 200 ? 1.163 -3.100 -18.801 1.00 96.12 200 PHE A N 1
ATOM 1605 C CA . PHE A 1 200 ? 1.333 -3.224 -17.353 1.00 96.12 200 PHE A CA 1
ATOM 1606 C C . PHE A 1 200 ? 0.010 -3.651 -16.702 1.00 96.12 200 PHE A C 1
ATOM 1608 O O . PHE A 1 200 ? -1.062 -3.316 -17.214 1.00 96.12 200 PHE A O 1
ATOM 1615 N N . GLU A 1 201 ? 0.086 -4.414 -15.612 1.00 93.19 201 GLU A N 1
ATOM 1616 C CA . GLU A 1 201 ? -1.056 -4.800 -14.764 1.00 93.19 201 GLU A CA 1
ATOM 1617 C C . GLU A 1 201 ? -0.669 -4.895 -13.290 1.00 93.19 201 GLU A C 1
ATOM 1619 O O . GLU A 1 201 ? 0.556 -4.978 -13.029 1.00 93.19 201 GLU A O 1
#

Foldseek 3Di:
DDDDDDDDDDDDDDDDDDDDDDDDPDDDPPDPPPPPPPPDFDWAFDDQVVLVCLQCLVAEAPVSHHDPVRHVDPGADQQDQQQPLPDGSRQFKIWTDDPNGIHIDGQADSNDQQRCLLPDGSVRDPRSNDRDDDPVNVVLVVVLQPDDPVVSQLLLALVDDNPDDVVVDCSSVVCSVRVNVPKHFPDWDDDPVRDTDTDMD

Radius of gyration: 29.47 Å; Cα contacts (8 Å, |Δi|>4): 249; chains: 1; bounding box: 78×38×96 Å

Secondary structure (DSSP, 8-state):
---------------------------------------PPPPEE--HHHHHHHHTTSSB-GGG---TTTTTSPPPPTT--SSSSS--HHHHEEEEEETTEEEEEESS-TT-SSSS-SSS-TTT-SSTTS----HHHHHHHHHHHTS-HHHHHHHT-TTS-----GGG-THHHHHHHHTTTT--EEEEEEETTTEEEEEE-

Sequence (201 aa):
MRKVSTIHTISGIVLTFGLIISSLVYIPSLVTTAAAEETSPTHTPLTAQTAHDISTGRIRLENNQIDSLLYHKPELDPNADSDGDGLKNSEELYTYVKNGRTYYGYNSHPLIKDTDGDGLDDKTDENPRRWDISPRDMALFMELV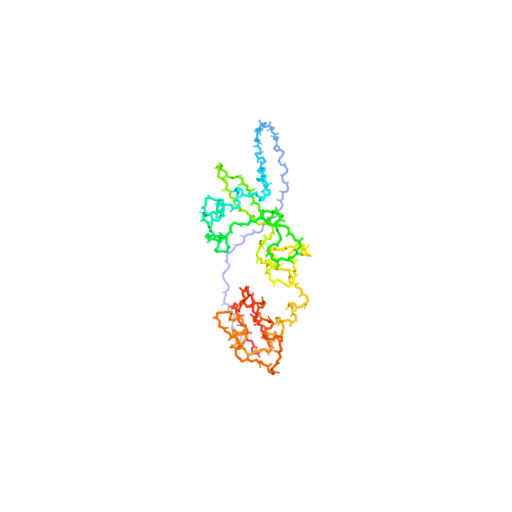YREDGYVKEVLDYSRPLTKIYKNRNEYKLMHNELAPFWKVKETYHFGSGFDAILFE